Protein AF-0000000084944583 (afdb_homodimer)

Radius of gyration: 21.36 Å; Cα contacts (8 Å, |Δi|>4): 412; chains: 2; bounding box: 50×63×51 Å

Sequence (364 aa):
MNQLELSEIIDKVVNKSDLTTKDIPSLDLYMDQIMTLFDDHLQDNKRFVDDKLLTKTMINNYSKAGVIKPVKGKKYTKEQIIGMLLVYNLKNTITIQEIKQVLAPVYANDESLENIYDQFIEIKKFQSDQLKPLVLKTVENFNLDIDNDNQRLISIMALSSLSNQLTNIVQGIIDNYYIESEMNQLELSEIIDKVVNKSDLTTKDIPSLDLYMDQIMTLFDDHLQDNKRFVDDKLLTKTMINNYSKAGVIKPVKGKKYTKEQIIGMLLVYNLKNTITIQEIKQVLAPVYANDESLENIYDQFIEIKKFQSDQLKPLVLKTVENFNLDIDNDNQRLISIMALSSLSNQLTNIVQGIIDNYYIESE

Solvent-accessible surface area (backbone atoms only — not comparable to full-atom values): 20305 Å² total; per-residue (Å²): 95,53,78,58,55,59,50,50,39,42,49,55,56,58,62,44,60,72,80,52,78,88,74,50,60,95,57,65,38,40,66,72,53,50,40,46,52,49,48,72,45,33,52,75,68,44,92,49,92,83,58,76,91,62,49,72,68,54,53,51,49,38,49,73,67,55,56,25,68,86,69,71,81,75,38,37,46,60,67,40,52,50,36,50,52,50,46,66,54,33,56,88,61,42,54,69,70,55,49,26,62,62,43,46,61,34,59,74,68,66,56,62,62,63,59,47,49,52,52,29,54,54,51,42,52,56,52,37,69,50,44,53,61,56,55,49,46,56,34,60,77,65,68,54,44,65,55,40,62,63,41,29,47,32,50,44,46,39,40,31,46,53,20,50,47,36,36,48,37,45,50,42,53,45,44,72,74,66,47,73,83,119,96,53,79,62,54,57,50,51,40,42,51,56,53,59,64,45,59,73,78,51,77,88,75,50,63,95,58,65,35,40,66,71,54,49,41,47,52,48,47,73,44,34,53,73,70,44,91,48,92,85,57,75,93,64,50,72,68,55,54,52,47,37,50,73,68,55,54,25,68,86,68,71,82,74,38,38,47,60,65,38,52,49,36,50,52,51,47,68,54,35,55,88,61,44,54,71,69,54,50,24,61,62,43,47,63,36,61,73,65,66,56,62,60,66,60,46,50,54,53,29,54,54,49,42,55,56,51,37,69,49,43,54,62,53,54,49,49,53,34,59,76,65,68,54,44,64,56,39,61,61,40,28,48,32,50,42,47,40,41,31,46,52,20,47,47,38,37,47,36,44,50,42,53,45,44,71,75,67,45,74,81,120

Secondary structure (DSSP, 8-state):
--HHHHHHHHHHHHT-----GGGS-SS-EEHHHHHHHHHHHHGGG-SSTT--SS-HHHHHHHHHHTSSPPP-TTEE-HHHHHHHHHHHHHTTTS-HHHHHHHHHHHHHTT--HHHHHHHHHHHHHHHHHHHHHHHHHHHHHTT--TTSHHHHHHHHHHHHHHHHHHHHHHHHHHHHHHS---/--HHHHHHHHHHHHT-----GGGS-SS-EEHHHHHHHHHHHHGGG-SSTT--SS-HHHHHHHHHHTSSPPP-TTEE-HHHHHHHHHHHHHTTTS-HHHHHHHHHHHHHTT--HHHHHHHHHHHHHHHHHHHHHHHHHHHHHTT--TTSHHHHHHHHHHHHHHHHHHHHHHHHHHHHHHS---

Organism: NCBI:txid445974

Foldseek 3Di:
DDVVVVLVVLVLVLPFFDDALVLDDQDWAAPVVLQVSCCVGRVSVDPDNPDGLDDPVRLVVLQVLCQFPHDDPGTHGSRRSLSVSQCSVCVVLDPSNLSSQVCVVVVVVVDRSNVVRVVVVVVSNVVSVVVSVVLVVVCVVVVADCVDPVSVVVSVVVVVVVVVVVSVVVVVVSCVPGVPPD/DDVVVVLVVLVLVLPFFDDALVLDDQDWAAPVVLQVSCCVGGVSVDPDNPDGLDDPVRLVVLQVLCQFPHDDPGTHGSRRSLSVSQCSVCPVLDPSNLSSQVCVVVVVVVDRSNVVRVVVVVVSNVVSVVVSVVLVVVCVVVVADCVDPVSVVVSVVVVVVVVVVVSVVVVVVSCVPGVPPD

InterPro domains:
  IPR014975 Protein of unknown function DUF1836 [PF08876] (21-120)
  IPR014975 Protein of unknown function DUF1836 [PTHR40056] (6-178)

pLDDT: mean 94.01, std 8.89, range [35.78, 98.69]

Structure (mmCIF, N/CA/C/O backbone):
data_AF-0000000084944583-model_v1
#
loop_
_entity.id
_entity.type
_entity.pdbx_description
1 polymer 'Uncharacterized protein'
#
loop_
_atom_site.group_PDB
_atom_site.id
_atom_site.type_symbol
_atom_site.label_atom_id
_atom_site.label_alt_id
_atom_site.label_comp_id
_atom_site.label_asym_id
_atom_site.label_entity_id
_atom_site.label_seq_id
_atom_site.pdbx_PDB_ins_code
_atom_site.Cartn_x
_atom_site.Cartn_y
_atom_site.Cartn_z
_atom_site.occupancy
_atom_site.B_iso_or_equiv
_atom_site.auth_seq_id
_atom_site.auth_comp_id
_atom_site.auth_asym_id
_atom_site.auth_atom_id
_atom_site.pdbx_PDB_model_num
ATOM 1 N N . MET A 1 1 ? 17.078 -19.609 0.432 1 41.59 1 MET A N 1
ATOM 2 C CA . MET A 1 1 ? 16.875 -18.234 0.881 1 41.59 1 MET A CA 1
ATOM 3 C C . MET A 1 1 ? 16.328 -18.203 2.303 1 41.59 1 MET A C 1
ATOM 5 O O . MET A 1 1 ? 15.227 -18.703 2.559 1 41.59 1 MET A O 1
ATOM 9 N N . ASN A 1 2 ? 17.156 -18.141 3.328 1 56.5 2 ASN A N 1
ATOM 10 C CA . ASN A 1 2 ? 16.969 -18.359 4.758 1 56.5 2 ASN A CA 1
ATOM 11 C C . ASN A 1 2 ? 16.078 -17.297 5.383 1 56.5 2 ASN A C 1
ATOM 13 O O . ASN A 1 2 ? 15.883 -16.219 4.797 1 56.5 2 ASN A O 1
ATOM 17 N N . GLN A 1 3 ? 15.18 -17.734 6.238 1 65.12 3 GLN A N 1
ATOM 18 C CA . GLN A 1 3 ? 14.477 -16.875 7.18 1 65.12 3 GLN A CA 1
ATOM 19 C C . GLN A 1 3 ? 15.242 -15.578 7.434 1 65.12 3 GLN A C 1
ATOM 21 O O . GLN A 1 3 ? 14.648 -14.523 7.672 1 65.12 3 GLN A O 1
ATOM 26 N N . LEU A 1 4 ? 16.484 -15.633 6.875 1 69.44 4 LEU A N 1
ATOM 27 C CA . LEU A 1 4 ? 17.359 -14.477 7.094 1 69.44 4 LEU A CA 1
ATOM 28 C C . LEU A 1 4 ? 17.094 -13.398 6.047 1 69.44 4 LEU A C 1
ATOM 30 O O . LEU A 1 4 ? 17.062 -12.211 6.367 1 69.44 4 LEU A O 1
ATOM 34 N N . GLU A 1 5 ? 16.75 -13.766 4.805 1 88.81 5 GLU A N 1
ATOM 35 C CA . GLU A 1 5 ? 16.547 -12.789 3.74 1 88.81 5 GLU A CA 1
ATOM 36 C C . GLU A 1 5 ? 15.219 -12.047 3.93 1 88.81 5 GLU A C 1
ATOM 38 O O . GLU A 1 5 ? 15.172 -10.82 3.809 1 88.81 5 GLU A O 1
ATOM 43 N N . LEU A 1 6 ? 14.281 -12.852 4.359 1 94.94 6 LEU A N 1
ATOM 44 C CA . LEU A 1 6 ? 12.992 -12.227 4.605 1 94.94 6 LEU A CA 1
ATOM 45 C C . LEU A 1 6 ? 13.078 -11.227 5.758 1 94.94 6 LEU A C 1
ATOM 47 O O . LEU A 1 6 ? 12.555 -10.117 5.664 1 94.94 6 LEU A O 1
ATOM 51 N N . SER A 1 7 ? 13.852 -11.641 6.773 1 95.38 7 SER A N 1
ATOM 52 C CA . SER A 1 7 ? 14.047 -10.773 7.934 1 95.38 7 SER A CA 1
ATOM 53 C C . SER A 1 7 ? 14.75 -9.484 7.539 1 95.38 7 SER A C 1
ATOM 55 O O . SER A 1 7 ? 14.383 -8.406 8.008 1 95.38 7 SER A O 1
ATOM 57 N N . GLU A 1 8 ? 15.703 -9.57 6.684 1 96.5 8 GLU A N 1
ATOM 58 C CA . GLU A 1 8 ? 16.438 -8.398 6.227 1 96.5 8 GLU A CA 1
ATOM 59 C C . GLU A 1 8 ? 15.555 -7.488 5.375 1 96.5 8 GLU A C 1
ATOM 61 O O . GLU A 1 8 ? 15.648 -6.266 5.461 1 96.5 8 GLU A O 1
ATOM 66 N N . ILE A 1 9 ? 14.734 -8.078 4.57 1 97.38 9 ILE A N 1
ATOM 67 C CA . ILE A 1 9 ? 13.805 -7.328 3.736 1 97.38 9 ILE A CA 1
ATOM 68 C C . ILE A 1 9 ? 12.836 -6.539 4.621 1 97.38 9 ILE A C 1
ATOM 70 O O . ILE A 1 9 ? 12.633 -5.34 4.41 1 97.38 9 ILE A O 1
ATOM 74 N N . ILE A 1 10 ? 12.281 -7.238 5.66 1 98.19 10 ILE A N 1
ATOM 75 C CA . ILE A 1 10 ? 11.336 -6.602 6.566 1 98.19 10 ILE A CA 1
ATOM 76 C C . ILE A 1 10 ? 12.031 -5.461 7.312 1 98.19 10 ILE A C 1
ATOM 78 O O . ILE A 1 10 ? 11.484 -4.359 7.414 1 98.19 10 ILE A O 1
ATOM 82 N N . ASP A 1 11 ? 13.297 -5.688 7.699 1 97.75 11 ASP A N 1
ATOM 83 C CA . ASP A 1 11 ? 14.039 -4.676 8.438 1 97.75 11 ASP A CA 1
ATOM 84 C C . ASP A 1 11 ? 14.297 -3.441 7.582 1 97.75 11 ASP A C 1
ATOM 86 O O . ASP A 1 11 ? 14.195 -2.311 8.062 1 97.75 11 ASP A O 1
ATOM 90 N N . LYS A 1 12 ? 14.625 -3.67 6.398 1 97.44 12 LYS A N 1
ATOM 91 C CA . LYS A 1 12 ? 14.844 -2.551 5.484 1 97.44 12 LYS A CA 1
ATOM 92 C C . LYS A 1 12 ? 13.578 -1.724 5.309 1 97.44 12 LYS A C 1
ATOM 94 O O . LYS A 1 12 ? 13.625 -0.492 5.309 1 97.44 12 LYS A O 1
ATOM 99 N N . VAL A 1 13 ? 12.43 -2.395 5.223 1 98.25 13 VAL A N 1
ATOM 100 C CA . VAL A 1 13 ? 11.156 -1.722 4.961 1 98.25 13 VAL A CA 1
ATOM 101 C C . VAL A 1 13 ? 10.719 -0.954 6.207 1 98.25 13 VAL A C 1
ATOM 103 O O . VAL A 1 13 ? 10.359 0.224 6.121 1 98.25 13 VAL A O 1
ATOM 106 N N . VAL A 1 14 ? 10.789 -1.591 7.441 1 97.69 14 VAL A N 1
ATOM 107 C CA . VAL A 1 14 ? 10.195 -1.008 8.641 1 97.69 14 VAL A CA 1
ATOM 108 C C . VAL A 1 14 ? 11.094 0.104 9.18 1 97.69 14 VAL A C 1
ATOM 110 O O . VAL A 1 14 ? 10.664 0.903 10.016 1 97.69 14 VAL A O 1
ATOM 113 N N . ASN A 1 15 ? 12.336 0.208 8.609 1 97.38 15 ASN A N 1
ATOM 114 C CA . ASN A 1 15 ? 13.273 1.213 9.094 1 97.38 15 ASN A CA 1
ATOM 115 C C . ASN A 1 15 ? 13.484 2.33 8.078 1 97.38 15 ASN A C 1
ATOM 117 O O . ASN A 1 15 ? 14.398 3.141 8.219 1 97.38 15 ASN A O 1
ATOM 121 N N . LYS A 1 16 ? 12.695 2.348 7.062 1 97.62 16 LYS A N 1
ATOM 122 C CA . LYS A 1 16 ? 12.75 3.469 6.129 1 97.62 16 LYS A CA 1
ATOM 123 C C . LYS A 1 16 ? 12.547 4.797 6.852 1 97.62 16 LYS A C 1
ATOM 125 O O . LYS A 1 16 ? 11.781 4.879 7.812 1 97.62 16 LYS A O 1
ATOM 130 N N . SER A 1 17 ? 13.148 5.797 6.348 1 97.31 17 SER A N 1
ATOM 131 C CA . SER A 1 17 ? 13.133 7.113 6.984 1 97.31 17 SER A CA 1
ATOM 132 C C . SER A 1 17 ? 11.773 7.789 6.828 1 97.31 17 SER A C 1
ATOM 134 O O . SER A 1 17 ? 11.047 7.516 5.871 1 97.31 17 SER A O 1
ATOM 136 N N . ASP A 1 18 ? 11.477 8.586 7.789 1 97.44 18 ASP A N 1
ATOM 137 C CA . ASP A 1 18 ? 10.352 9.516 7.707 1 97.44 18 ASP A CA 1
ATOM 138 C C . ASP A 1 18 ? 10.836 10.969 7.73 1 97.44 18 ASP A C 1
ATOM 140 O O . ASP A 1 18 ? 11.852 11.281 8.344 1 97.44 18 ASP A O 1
ATOM 144 N N . LEU A 1 19 ? 10.188 11.812 6.938 1 97.94 19 LEU A N 1
ATOM 145 C CA . LEU A 1 19 ? 10.336 13.258 7.09 1 97.94 19 LEU A CA 1
ATOM 146 C C . LEU A 1 19 ? 9.422 13.781 8.195 1 97.94 19 LEU A C 1
ATOM 148 O O . LEU A 1 19 ? 8.203 13.742 8.062 1 97.94 19 LEU A O 1
ATOM 152 N N . THR A 1 20 ? 10.008 14.227 9.352 1 97.19 20 THR A N 1
ATOM 153 C CA . THR A 1 20 ? 9.211 14.68 10.492 1 97.19 20 THR A CA 1
ATOM 154 C C . THR A 1 20 ? 9 16.188 10.438 1 97.19 20 THR A C 1
ATOM 156 O O . THR A 1 20 ? 9.625 16.875 9.625 1 97.19 20 THR A O 1
ATOM 159 N N . THR A 1 21 ? 8.109 16.719 11.219 1 97.31 21 THR A N 1
ATOM 160 C CA . THR A 1 21 ? 7.812 18.141 11.25 1 97.31 21 THR A CA 1
ATOM 161 C C . THR A 1 21 ? 9.031 18.938 11.695 1 97.31 21 THR A C 1
ATOM 163 O O . THR A 1 21 ? 9.211 20.094 11.297 1 97.31 21 THR A O 1
ATOM 166 N N . LYS A 1 22 ? 9.945 18.344 12.477 1 96.38 22 LYS A N 1
ATOM 167 C CA . LYS A 1 22 ? 11.148 19 12.961 1 96.38 22 LYS A CA 1
ATOM 168 C C . LYS A 1 22 ? 12.164 19.188 11.836 1 96.38 22 LYS A C 1
ATOM 170 O O . LYS A 1 22 ? 13.047 20.047 11.93 1 96.38 22 LYS A O 1
ATOM 175 N N . ASP A 1 23 ? 12.016 18.406 10.781 1 97.25 23 ASP A N 1
ATOM 176 C CA . ASP A 1 23 ? 12.922 18.484 9.641 1 97.25 23 ASP A CA 1
ATOM 177 C C . ASP A 1 23 ? 12.5 19.594 8.672 1 97.25 23 ASP A C 1
ATOM 179 O O . ASP A 1 23 ? 13.25 19.953 7.77 1 97.25 23 ASP A O 1
ATOM 183 N N . ILE A 1 24 ? 11.32 20.094 8.82 1 97.69 24 ILE A N 1
ATOM 184 C CA . ILE A 1 24 ? 10.797 21.125 7.941 1 97.69 24 ILE A CA 1
ATOM 185 C C . ILE A 1 24 ? 11.219 22.5 8.445 1 97.69 24 ILE A C 1
ATOM 187 O O . ILE A 1 24 ? 10.898 22.875 9.578 1 97.69 24 ILE A O 1
ATOM 191 N N . PRO A 1 25 ? 11.773 23.266 7.645 1 95.44 25 PRO A N 1
ATOM 192 C CA . PRO A 1 25 ? 12.195 24.609 8.055 1 95.44 25 PRO A CA 1
ATOM 193 C C . PRO A 1 25 ? 11.031 25.5 8.469 1 95.44 25 PRO A C 1
ATOM 195 O O . PRO A 1 25 ? 9.906 25.312 7.988 1 95.44 25 PRO A O 1
ATOM 198 N N . SER A 1 26 ? 11.344 26.516 9.266 1 92.44 26 SER A N 1
ATOM 199 C CA . SER A 1 26 ? 10.32 27.422 9.781 1 92.44 26 SER A CA 1
ATOM 200 C C . SER A 1 26 ? 9.953 28.484 8.75 1 92.44 26 SER A C 1
ATOM 202 O O . SER A 1 26 ? 8.945 29.172 8.906 1 92.44 26 SER A O 1
ATOM 204 N N . LEU A 1 27 ? 10.656 28.547 7.625 1 94.81 27 LEU A N 1
ATOM 205 C CA . LEU A 1 27 ? 10.359 29.531 6.582 1 94.81 27 LEU A CA 1
ATOM 206 C C . LEU A 1 27 ? 9.586 28.891 5.434 1 94.81 27 LEU A C 1
ATOM 208 O O . LEU A 1 27 ? 9.68 27.672 5.219 1 94.81 27 LEU A O 1
ATOM 212 N N . ASP A 1 28 ? 8.93 29.734 4.727 1 96 28 ASP A N 1
ATOM 213 C CA . ASP A 1 28 ? 8.242 29.266 3.533 1 96 28 ASP A CA 1
ATOM 214 C C . ASP A 1 28 ? 9.234 28.797 2.469 1 96 28 ASP A C 1
ATOM 216 O O . ASP A 1 28 ? 10.289 29.406 2.297 1 96 28 ASP A O 1
ATOM 220 N N . LEU A 1 29 ? 8.898 27.703 1.757 1 97.56 29 LEU A N 1
ATOM 221 C CA . LEU A 1 29 ? 9.828 27.109 0.804 1 97.56 29 LEU A CA 1
ATOM 222 C C . LEU A 1 29 ? 9.273 27.172 -0.615 1 97.56 29 LEU A C 1
ATOM 224 O O . LEU A 1 29 ? 8.055 27.125 -0.813 1 97.56 29 LEU A O 1
ATOM 228 N N . TYR A 1 30 ? 10.188 27.25 -1.549 1 97.12 30 TYR A N 1
ATOM 229 C CA . TYR A 1 30 ? 9.836 27.125 -2.959 1 97.12 30 TYR A CA 1
ATOM 230 C C . TYR A 1 30 ? 9.68 25.656 -3.342 1 97.12 30 TYR A C 1
ATOM 232 O O . TYR A 1 30 ? 10.195 24.766 -2.658 1 97.12 30 TYR A O 1
ATOM 240 N N . MET A 1 31 ? 9.062 25.484 -4.41 1 96.5 31 MET A N 1
ATOM 241 C CA . MET A 1 31 ? 8.727 24.156 -4.887 1 96.5 31 MET A CA 1
ATOM 242 C C . MET A 1 31 ? 9.984 23.281 -4.996 1 96.5 31 MET A C 1
ATOM 244 O O . MET A 1 31 ? 9.992 22.141 -4.547 1 96.5 31 MET A O 1
ATOM 248 N N . ASP A 1 32 ? 11.016 23.812 -5.602 1 97.12 32 ASP A N 1
ATOM 249 C CA . ASP A 1 32 ? 12.242 23.047 -5.793 1 97.12 32 ASP A CA 1
ATOM 250 C C . ASP A 1 32 ? 12.883 22.688 -4.453 1 97.12 32 ASP A C 1
ATOM 252 O O . ASP A 1 32 ? 13.492 21.625 -4.312 1 97.12 32 ASP A O 1
ATOM 256 N N . GLN A 1 33 ? 12.719 23.5 -3.465 1 98.19 33 GLN A N 1
ATOM 257 C CA . GLN A 1 33 ? 13.25 23.266 -2.129 1 98.19 33 GLN A CA 1
ATOM 258 C C . GLN A 1 33 ? 12.484 22.141 -1.427 1 98.19 33 GLN A C 1
ATOM 260 O O . GLN A 1 33 ? 13.07 21.344 -0.692 1 98.19 33 GLN A O 1
ATOM 265 N N . ILE A 1 34 ? 11.172 22.125 -1.671 1 98.06 34 ILE A N 1
ATOM 266 C CA . ILE A 1 34 ? 10.336 21.062 -1.11 1 98.06 34 ILE A CA 1
ATOM 267 C C . ILE A 1 34 ? 10.734 19.719 -1.718 1 98.06 34 ILE A C 1
ATOM 269 O O . ILE A 1 34 ? 10.891 18.734 -1 1 98.06 34 ILE A O 1
ATOM 273 N N . MET A 1 35 ? 10.953 19.734 -3.012 1 97.88 35 MET A N 1
ATOM 274 C CA . MET A 1 35 ? 11.367 18.5 -3.682 1 97.88 35 MET A CA 1
ATOM 275 C C . MET A 1 35 ? 12.695 18 -3.131 1 97.88 35 MET A C 1
ATOM 277 O O . MET A 1 35 ? 12.875 16.797 -2.906 1 97.88 35 MET A O 1
ATOM 281 N N . THR A 1 36 ? 13.602 18.922 -2.867 1 97.44 36 THR A N 1
ATOM 282 C CA . THR A 1 36 ? 14.906 18.578 -2.303 1 97.44 36 THR A CA 1
ATOM 283 C C . THR A 1 36 ? 14.758 18.047 -0.883 1 97.44 36 THR A C 1
ATOM 285 O O . THR A 1 36 ? 15.422 17.078 -0.51 1 97.44 36 THR A O 1
ATOM 288 N N . LEU A 1 37 ? 13.938 18.672 -0.144 1 98.12 37 LEU A N 1
ATOM 289 C CA . LEU A 1 37 ? 13.672 18.25 1.223 1 98.12 37 LEU A CA 1
ATOM 290 C C . LEU A 1 37 ? 13.18 16.797 1.25 1 98.12 37 LEU A C 1
ATOM 292 O O . LEU A 1 37 ? 13.664 15.992 2.041 1 98.12 37 LEU A O 1
ATOM 296 N N . PHE A 1 38 ? 12.242 16.469 0.43 1 97.94 38 PHE A N 1
ATOM 297 C CA . PHE A 1 38 ? 11.719 15.102 0.316 1 97.94 38 PHE A CA 1
ATOM 298 C C . PHE A 1 38 ? 12.812 14.141 -0.107 1 97.94 38 PHE A C 1
ATOM 300 O O . PHE A 1 38 ? 12.992 13.086 0.506 1 97.94 38 PHE A O 1
ATOM 307 N N . ASP A 1 39 ? 13.555 14.492 -1.073 1 96.44 39 ASP A N 1
ATOM 308 C CA . ASP A 1 39 ? 14.586 13.617 -1.625 1 96.44 39 ASP A CA 1
ATOM 309 C C . ASP A 1 39 ? 15.688 13.352 -0.6 1 96.44 39 ASP A C 1
ATOM 311 O O . ASP A 1 39 ? 16.172 12.227 -0.479 1 96.44 39 ASP A O 1
ATOM 315 N N . ASP A 1 40 ? 16.047 14.375 0.085 1 96.25 40 ASP A N 1
ATOM 316 C CA . ASP A 1 40 ? 17.141 14.25 1.047 1 96.25 40 ASP A CA 1
ATOM 317 C C . ASP A 1 40 ? 16.75 13.352 2.217 1 96.25 40 ASP A C 1
ATOM 319 O O . ASP A 1 40 ? 17.562 12.586 2.725 1 96.25 40 ASP A O 1
ATOM 323 N N . HIS A 1 41 ? 15.5 13.406 2.594 1 97.5 41 HIS A N 1
ATOM 324 C CA . HIS A 1 41 ? 15.102 12.758 3.836 1 97.5 41 HIS A CA 1
ATOM 325 C C . HIS A 1 41 ? 14.453 11.406 3.562 1 97.5 41 HIS A C 1
ATOM 327 O O . HIS A 1 41 ? 14.375 10.555 4.453 1 97.5 41 HIS A O 1
ATOM 333 N N . LEU A 1 42 ? 13.922 11.211 2.311 1 97.88 42 LEU A N 1
ATOM 334 C CA . LEU A 1 42 ? 13.117 10.016 2.055 1 97.88 42 LEU A CA 1
ATOM 335 C C . LEU A 1 42 ? 13.719 9.188 0.926 1 97.88 42 LEU A C 1
ATOM 337 O O . LEU A 1 42 ? 13.016 8.406 0.283 1 97.88 42 LEU A O 1
ATOM 341 N N . GLN A 1 43 ? 14.992 9.32 0.65 1 96.12 43 GLN A N 1
ATOM 342 C CA . GLN A 1 43 ? 15.664 8.648 -0.458 1 96.12 43 GLN A CA 1
ATOM 343 C C . GLN A 1 43 ? 15.5 7.137 -0.361 1 96.12 43 GLN A C 1
ATOM 345 O O . GLN A 1 43 ? 15.367 6.453 -1.38 1 96.12 43 GLN A O 1
ATOM 350 N N . ASP A 1 44 ? 15.57 6.645 0.862 1 96.94 44 ASP A N 1
ATOM 351 C CA . ASP A 1 44 ? 15.516 5.199 1.053 1 96.94 44 ASP A CA 1
ATOM 352 C C . ASP A 1 44 ? 14.094 4.668 0.851 1 96.94 44 ASP A C 1
ATOM 354 O O . ASP A 1 44 ? 13.867 3.459 0.894 1 96.94 44 ASP A O 1
ATOM 358 N N . ASN A 1 45 ? 13.109 5.602 0.579 1 97.5 45 ASN A N 1
ATOM 359 C CA . ASN A 1 45 ? 11.734 5.203 0.29 1 97.5 45 ASN A CA 1
ATOM 360 C C . ASN A 1 45 ? 11.523 4.945 -1.2 1 97.5 45 ASN A C 1
ATOM 362 O O . ASN A 1 45 ? 10.477 4.441 -1.607 1 97.5 45 ASN A O 1
ATOM 366 N N . LYS A 1 46 ? 12.57 5.289 -2.008 1 96.44 46 LYS A N 1
ATOM 367 C CA . LYS A 1 46 ? 12.531 4.945 -3.426 1 96.44 46 LYS A CA 1
ATOM 368 C C . LYS A 1 46 ? 12.711 3.443 -3.631 1 96.44 46 LYS A C 1
ATOM 370 O O . LYS A 1 46 ? 13.547 2.816 -2.98 1 96.44 46 LYS A O 1
ATOM 375 N N . ARG A 1 47 ? 11.906 2.809 -4.492 1 96.06 47 ARG A N 1
ATOM 376 C CA . ARG A 1 47 ? 12.109 1.402 -4.828 1 96.06 47 ARG A CA 1
ATOM 377 C C . ARG A 1 47 ? 13.312 1.226 -5.75 1 96.06 47 ARG A C 1
ATOM 379 O O . ARG A 1 47 ? 14.141 0.341 -5.535 1 96.06 47 ARG A O 1
ATOM 386 N N . PHE A 1 48 ? 13.344 2.166 -6.836 1 94.69 48 PHE A N 1
ATOM 387 C CA . PHE A 1 48 ? 14.477 2.211 -7.75 1 94.69 48 PHE A CA 1
ATOM 388 C C . PHE A 1 48 ? 15.188 3.557 -7.664 1 94.69 48 PHE A C 1
ATOM 390 O O . PHE A 1 48 ? 14.57 4.574 -7.359 1 94.69 48 PHE A O 1
ATOM 397 N N . VAL A 1 49 ? 16.406 3.619 -7.996 1 92.81 49 VAL A N 1
ATOM 398 C CA . VAL A 1 49 ? 17.281 4.77 -7.801 1 92.81 49 VAL A CA 1
ATOM 399 C C . VAL A 1 49 ? 16.719 5.977 -8.547 1 92.81 49 VAL A C 1
ATOM 401 O O . VAL A 1 49 ? 16.797 7.105 -8.055 1 92.81 49 VAL A O 1
ATOM 404 N N . ASP A 1 50 ? 16.062 5.812 -9.617 1 93.81 50 ASP A N 1
ATOM 405 C CA . ASP A 1 50 ? 15.641 6.914 -10.477 1 93.81 50 ASP A CA 1
ATOM 406 C C . ASP A 1 50 ? 14.203 7.328 -10.164 1 93.81 50 ASP A C 1
ATOM 408 O O . ASP A 1 50 ? 13.688 8.281 -10.758 1 93.81 50 ASP A O 1
ATOM 412 N N . ASP A 1 51 ? 13.617 6.656 -9.203 1 94.75 51 ASP A N 1
ATOM 413 C CA . ASP A 1 51 ? 12.25 7.023 -8.844 1 94.75 51 ASP A CA 1
ATOM 414 C C . ASP A 1 51 ? 12.188 8.445 -8.297 1 94.75 51 ASP A C 1
ATOM 416 O O . ASP A 1 51 ? 13.117 8.906 -7.629 1 94.75 51 ASP A O 1
ATOM 420 N N . LYS A 1 52 ? 11.047 9.172 -8.594 1 95.06 52 LYS A N 1
ATOM 421 C CA . LYS A 1 52 ? 10.789 10.484 -8.016 1 95.06 52 LYS A CA 1
ATOM 422 C C . LYS A 1 52 ? 9.742 10.398 -6.906 1 95.06 52 LYS A C 1
ATOM 424 O O . LYS A 1 52 ? 8.664 9.828 -7.105 1 95.06 52 LYS A O 1
ATOM 429 N N . LEU A 1 53 ? 10.031 10.875 -5.816 1 96.19 53 LEU A N 1
ATOM 430 C CA . LEU A 1 53 ? 9.125 10.836 -4.672 1 96.19 53 LEU A CA 1
ATOM 431 C C . LEU A 1 53 ? 8.078 11.945 -4.773 1 96.19 53 LEU A C 1
ATOM 433 O O . LEU A 1 53 ? 6.934 11.758 -4.355 1 96.19 53 LEU A O 1
ATOM 437 N N . LEU A 1 54 ? 8.477 13.031 -5.293 1 96.75 54 LEU A N 1
ATOM 438 C CA . LEU A 1 54 ? 7.645 14.227 -5.445 1 96.75 54 LEU A CA 1
ATOM 439 C C . LEU A 1 54 ? 8.078 15.039 -6.66 1 96.75 54 LEU A C 1
ATOM 441 O O . LEU A 1 54 ? 9.273 15.273 -6.859 1 96.75 54 LEU A O 1
ATOM 445 N N . THR A 1 55 ? 7.074 15.383 -7.48 1 97.12 55 THR A N 1
ATOM 446 C CA . THR A 1 55 ? 7.383 16.172 -8.672 1 97.12 55 THR A CA 1
ATOM 447 C C . THR A 1 55 ? 6.609 17.484 -8.672 1 97.12 55 THR A C 1
ATOM 449 O O . THR A 1 55 ? 5.676 17.656 -7.883 1 97.12 55 THR A O 1
ATOM 452 N N . LYS A 1 56 ? 7.09 18.312 -9.531 1 96.5 56 LYS A N 1
ATOM 453 C CA . LYS A 1 56 ? 6.398 19.578 -9.695 1 96.5 56 LYS A CA 1
ATOM 454 C C . LYS A 1 56 ? 4.941 19.375 -10.102 1 96.5 56 LYS A C 1
ATOM 456 O O . LYS A 1 56 ? 4.043 20.016 -9.562 1 96.5 56 LYS A O 1
ATOM 461 N N . THR A 1 57 ? 4.715 18.469 -11.031 1 97 57 THR A N 1
ATOM 462 C CA . THR A 1 57 ? 3.379 18.141 -11.508 1 97 57 THR A CA 1
ATOM 463 C C . THR A 1 57 ? 2.498 17.641 -10.359 1 97 57 THR A C 1
ATOM 465 O O . THR A 1 57 ? 1.335 18.031 -10.25 1 97 57 THR A O 1
ATOM 468 N N . MET A 1 58 ? 3.072 16.781 -9.5 1 96.62 58 MET A N 1
ATOM 469 C CA . MET A 1 58 ? 2.336 16.266 -8.352 1 96.62 58 MET A CA 1
ATOM 470 C C . MET A 1 58 ? 1.904 17.406 -7.43 1 96.62 58 MET A C 1
ATOM 472 O O . MET A 1 58 ? 0.73 17.516 -7.07 1 96.62 58 MET A O 1
ATOM 476 N N . ILE A 1 59 ? 2.783 18.25 -7.086 1 96.44 59 ILE A N 1
ATOM 477 C CA . ILE A 1 59 ? 2.494 19.359 -6.191 1 96.44 59 ILE A CA 1
ATOM 478 C C . ILE A 1 59 ? 1.386 20.234 -6.785 1 96.44 59 ILE A C 1
ATOM 480 O O . ILE A 1 59 ? 0.446 20.609 -6.086 1 96.44 59 ILE A O 1
ATOM 484 N N . ASN A 1 60 ? 1.516 20.547 -8.039 1 94.56 60 ASN A N 1
ATOM 485 C CA . ASN A 1 60 ? 0.497 21.328 -8.727 1 94.56 60 ASN A CA 1
ATOM 486 C C . ASN A 1 60 ? -0.866 20.641 -8.68 1 94.56 60 ASN A C 1
ATOM 488 O O . ASN A 1 60 ? -1.891 21.312 -8.484 1 94.56 60 ASN A O 1
ATOM 492 N N . ASN A 1 61 ? -0.878 19.359 -8.867 1 95.12 61 ASN A N 1
ATOM 493 C CA . ASN A 1 61 ? -2.119 18.594 -8.812 1 95.12 61 ASN A CA 1
ATOM 494 C C . ASN A 1 61 ? -2.762 18.656 -7.426 1 95.12 61 ASN A C 1
ATOM 496 O O . ASN A 1 61 ? -3.982 18.766 -7.309 1 95.12 61 ASN A O 1
ATOM 500 N N . TYR A 1 62 ? -1.879 18.578 -6.398 1 95.38 62 TYR A N 1
ATOM 501 C CA . TYR A 1 62 ? -2.381 18.641 -5.031 1 95.38 62 TYR A CA 1
ATOM 502 C C . TYR A 1 62 ? -3.035 20 -4.758 1 95.38 62 TYR A C 1
ATOM 504 O O . TYR A 1 62 ? -4.07 20.062 -4.09 1 95.38 62 TYR A O 1
ATOM 512 N N . SER A 1 63 ? -2.406 20.984 -5.262 1 93.12 63 SER A N 1
ATOM 513 C CA . SER A 1 63 ? -2.939 22.344 -5.109 1 93.12 63 SER A CA 1
ATOM 514 C C . SER A 1 63 ? -4.246 22.5 -5.875 1 93.12 63 SER A C 1
ATOM 516 O O . SER A 1 63 ? -5.234 23 -5.324 1 93.12 63 SER A O 1
ATOM 518 N N . LYS A 1 64 ? -4.258 22 -7.086 1 93.25 64 LYS A N 1
ATOM 519 C CA . LYS A 1 64 ? -5.434 22.125 -7.945 1 93.25 64 LYS A CA 1
ATOM 520 C C . LYS A 1 64 ? -6.609 21.328 -7.383 1 93.25 64 LYS A C 1
ATOM 522 O O . LYS A 1 64 ? -7.762 21.75 -7.496 1 93.25 64 LYS A O 1
ATOM 527 N N . ALA A 1 65 ? -6.371 20.219 -6.785 1 92.75 65 ALA A N 1
ATOM 528 C CA . ALA A 1 65 ? -7.41 19.359 -6.246 1 92.75 65 ALA A CA 1
ATOM 529 C C . ALA A 1 65 ? -7.93 19.891 -4.91 1 92.75 65 ALA A C 1
ATOM 531 O O . ALA A 1 65 ? -8.938 19.406 -4.395 1 92.75 65 ALA A O 1
ATOM 532 N N . GLY A 1 66 ? -7.219 20.797 -4.32 1 91.25 66 GLY A N 1
ATOM 533 C CA . GLY A 1 66 ? -7.648 21.375 -3.055 1 91.25 66 GLY A CA 1
ATOM 534 C C . GLY A 1 66 ? -7.258 20.531 -1.853 1 91.25 66 GLY A C 1
ATOM 535 O O . GLY A 1 66 ? -7.883 20.625 -0.796 1 91.25 66 GLY A O 1
ATOM 536 N N . VAL A 1 67 ? -6.316 19.641 -2.01 1 93.69 67 VAL A N 1
ATOM 537 C CA . VAL A 1 67 ? -5.906 18.781 -0.901 1 93.69 67 VAL A CA 1
ATOM 538 C C . VAL A 1 67 ? -4.957 19.547 0.017 1 93.69 67 VAL A C 1
ATOM 540 O O . VAL A 1 67 ? -4.867 19.25 1.212 1 93.69 67 VAL A O 1
ATOM 543 N N . ILE A 1 68 ? -4.242 20.5 -0.522 1 92.62 68 ILE A N 1
ATOM 544 C CA . ILE A 1 68 ? -3.453 21.375 0.327 1 92.62 68 ILE A CA 1
ATOM 545 C C . ILE A 1 68 ? -4.102 22.766 0.374 1 92.62 68 ILE A C 1
ATOM 547 O O . ILE A 1 68 ? -4.832 23.141 -0.544 1 92.62 68 ILE A O 1
ATOM 551 N N . LYS A 1 69 ? -3.852 23.453 1.458 1 85.56 69 LYS A N 1
ATOM 552 C CA . LYS A 1 69 ? -4.402 24.812 1.57 1 85.56 69 LYS A CA 1
ATOM 553 C C . LYS A 1 69 ? -3.92 25.703 0.428 1 85.56 69 LYS A C 1
ATOM 555 O O . LYS A 1 69 ? -2.836 25.484 -0.118 1 85.56 69 LYS A O 1
ATOM 560 N N . PRO A 1 70 ? -4.699 26.609 0.055 1 84.25 70 PRO A N 1
ATOM 561 C CA . PRO A 1 70 ? -4.336 27.484 -1.06 1 84.25 70 PRO A CA 1
ATOM 562 C C . PRO A 1 70 ? -2.971 28.141 -0.871 1 84.25 70 PRO A C 1
ATOM 564 O O . PRO A 1 70 ? -2.615 28.531 0.247 1 84.25 70 PRO A O 1
ATOM 567 N N . VAL A 1 71 ? -2.188 28.062 -1.865 1 83.25 71 VAL A N 1
ATOM 568 C CA . VAL A 1 71 ? -0.841 28.625 -1.854 1 83.25 71 VAL A CA 1
ATOM 569 C C . VAL A 1 71 ? -0.894 30.109 -2.23 1 83.25 71 VAL A C 1
ATOM 571 O O . VAL A 1 71 ? -1.589 30.484 -3.176 1 83.25 71 VAL A O 1
ATOM 574 N N . LYS A 1 72 ? -0.346 30.984 -1.323 1 83.69 72 LYS A N 1
ATOM 575 C CA . LYS A 1 72 ? -0.217 32.406 -1.626 1 83.69 72 LYS A CA 1
ATOM 576 C C . LYS A 1 72 ? 1.15 32.719 -2.227 1 83.69 72 LYS A C 1
ATOM 578 O O . LYS A 1 72 ? 2.174 32.594 -1.551 1 83.69 72 LYS A O 1
ATOM 583 N N . GLY A 1 73 ? 1.198 33 -3.533 1 88.75 73 GLY A N 1
ATOM 584 C CA . GLY A 1 73 ? 2.471 33.281 -4.18 1 88.75 73 GLY A CA 1
ATOM 585 C C . GLY A 1 73 ? 3.189 32 -4.629 1 88.75 73 GLY A C 1
ATOM 586 O O . GLY A 1 73 ? 2.557 31.062 -5.121 1 88.75 73 GLY A O 1
ATOM 587 N N . LYS A 1 74 ? 4.594 32.094 -4.434 1 91.75 74 LYS A N 1
ATOM 588 C CA . LYS A 1 74 ? 5.375 30.984 -4.953 1 91.75 74 LYS A CA 1
ATOM 589 C C . LYS A 1 74 ? 5.949 30.141 -3.822 1 91.75 74 LYS A C 1
ATOM 591 O O . LYS A 1 74 ? 6.605 29.125 -4.066 1 91.75 74 LYS A O 1
ATOM 596 N N . LYS A 1 75 ? 5.637 30.5 -2.645 1 95.31 75 LYS A N 1
ATOM 597 C CA . LYS A 1 75 ? 6.207 29.797 -1.502 1 95.31 75 LYS A CA 1
ATOM 598 C C . LYS A 1 75 ? 5.133 29.031 -0.741 1 95.31 75 LYS A C 1
ATOM 600 O O . LYS A 1 75 ? 3.969 29.422 -0.722 1 95.31 75 LYS A O 1
ATOM 605 N N . TYR A 1 76 ? 5.531 27.953 -0.165 1 96.56 76 TYR A N 1
ATOM 606 C CA . TYR A 1 76 ? 4.641 27.062 0.582 1 96.56 76 TYR A CA 1
ATOM 607 C C . TYR A 1 76 ? 4.949 27.109 2.074 1 96.56 76 TYR A C 1
ATOM 609 O O . TYR A 1 76 ? 6.113 27.094 2.475 1 96.56 76 TYR A O 1
ATOM 617 N N . THR A 1 77 ? 3.889 27.203 2.842 1 94.88 77 THR A N 1
ATOM 618 C CA . THR A 1 77 ? 4.027 27.234 4.293 1 94.88 77 THR A CA 1
ATOM 619 C C . THR A 1 77 ? 4.309 25.828 4.836 1 94.88 77 THR A C 1
ATOM 621 O O . THR A 1 77 ? 4.141 24.844 4.125 1 94.88 77 THR A O 1
ATOM 624 N N . LYS A 1 78 ? 4.695 25.797 6.129 1 95.38 78 LYS A N 1
ATOM 625 C CA . LYS A 1 78 ? 4.918 24.516 6.809 1 95.38 78 LYS A CA 1
ATOM 626 C C . LYS A 1 78 ? 3.666 23.641 6.766 1 95.38 78 LYS A C 1
ATOM 628 O O . LYS A 1 78 ? 3.754 22.438 6.559 1 95.38 78 LYS A O 1
ATOM 633 N N . GLU A 1 79 ? 2.533 24.234 6.949 1 94.31 79 GLU A N 1
ATOM 634 C CA . GLU A 1 79 ? 1.27 23.5 6.941 1 94.31 79 GLU A CA 1
ATOM 635 C C . GLU A 1 79 ? 1.016 22.844 5.582 1 94.31 79 GLU A C 1
ATOM 637 O O . GLU A 1 79 ? 0.557 21.703 5.508 1 94.31 79 GLU A O 1
ATOM 642 N N . GLN A 1 80 ? 1.339 23.594 4.527 1 95.62 80 GLN A N 1
ATOM 643 C CA . GLN A 1 80 ? 1.164 23.062 3.18 1 95.62 80 GLN A CA 1
ATOM 644 C C . GLN A 1 80 ? 2.115 21.891 2.916 1 95.62 80 GLN A C 1
ATOM 646 O O . GLN A 1 80 ? 1.74 20.922 2.271 1 95.62 80 GLN A O 1
ATOM 651 N N . ILE A 1 81 ? 3.297 22 3.434 1 97.38 81 ILE A N 1
ATOM 652 C CA . ILE A 1 81 ? 4.281 20.922 3.271 1 97.38 81 ILE A CA 1
ATOM 653 C C . ILE A 1 81 ? 3.816 19.672 4.012 1 97.38 81 ILE A C 1
ATOM 655 O O . ILE A 1 81 ? 3.918 18.562 3.49 1 97.38 81 ILE A O 1
ATOM 659 N N . ILE A 1 82 ? 3.262 19.875 5.195 1 97.38 82 ILE A N 1
ATOM 660 C CA . ILE A 1 82 ? 2.719 18.75 5.949 1 97.38 82 ILE A CA 1
ATOM 661 C C . ILE A 1 82 ? 1.553 18.125 5.188 1 97.38 82 ILE A C 1
ATOM 663 O O . ILE A 1 82 ? 1.408 16.906 5.148 1 97.38 82 ILE A O 1
ATOM 667 N N . GLY A 1 83 ? 0.713 18.984 4.574 1 96.25 83 GLY A N 1
ATOM 668 C CA . GLY A 1 83 ? -0.338 18.469 3.713 1 96.25 83 GLY A CA 1
ATOM 669 C C . GLY A 1 83 ? 0.181 17.547 2.627 1 96.25 83 GLY A C 1
ATOM 670 O O . GLY A 1 83 ? -0.402 16.484 2.371 1 96.25 83 GLY A O 1
ATOM 671 N N . MET A 1 84 ? 1.297 17.906 2.053 1 97.25 84 MET A N 1
ATOM 672 C CA . MET A 1 84 ? 1.918 17.078 1.02 1 97.25 84 MET A CA 1
ATOM 673 C C . MET A 1 84 ? 2.402 15.75 1.598 1 97.25 84 MET A C 1
ATOM 675 O O . MET A 1 84 ? 2.311 14.711 0.942 1 97.25 84 MET A O 1
ATOM 679 N N . LEU A 1 85 ? 2.906 15.82 2.766 1 97.88 85 LEU A N 1
ATOM 680 C CA . LEU A 1 85 ? 3.369 14.609 3.432 1 97.88 85 LEU A CA 1
ATOM 681 C C . LEU A 1 85 ? 2.205 13.664 3.715 1 97.88 85 LEU A C 1
ATOM 683 O O . LEU A 1 85 ? 2.352 12.445 3.621 1 97.88 85 LEU A O 1
ATOM 687 N N . LEU A 1 86 ? 1.04 14.289 4.082 1 97.94 86 LEU A N 1
ATOM 688 C CA . LEU A 1 86 ? -0.149 13.469 4.285 1 97.94 86 LEU A CA 1
ATOM 689 C C . LEU A 1 86 ? -0.545 12.758 2.998 1 97.94 86 LEU A C 1
ATOM 691 O O . LEU A 1 86 ? -0.797 11.547 3.002 1 97.94 86 LEU A O 1
ATOM 695 N N . VAL A 1 87 ? -0.551 13.5 1.901 1 97.81 87 VAL A N 1
ATOM 696 C CA . VAL A 1 87 ? -0.894 12.93 0.604 1 97.81 87 VAL A CA 1
ATOM 697 C C . VAL A 1 87 ? 0.103 11.828 0.245 1 97.81 87 VAL A C 1
ATOM 699 O O . VAL A 1 87 ? -0.289 10.75 -0.206 1 97.81 87 VAL A O 1
ATOM 702 N N . TYR A 1 88 ? 1.344 12.109 0.514 1 97.44 88 TYR A N 1
ATOM 703 C CA . TYR A 1 88 ? 2.42 11.164 0.219 1 97.44 88 TYR A CA 1
ATOM 704 C C . TYR A 1 88 ? 2.18 9.828 0.911 1 97.44 88 TYR A C 1
ATOM 706 O O . TYR A 1 88 ? 2.443 8.773 0.336 1 97.44 88 TYR A O 1
ATOM 714 N N . ASN A 1 89 ? 1.694 9.828 2.062 1 97.75 89 ASN A N 1
ATOM 715 C CA . ASN A 1 89 ? 1.501 8.625 2.857 1 97.75 89 ASN A CA 1
ATOM 716 C C . ASN A 1 89 ? 0.187 7.926 2.512 1 97.75 89 ASN A C 1
ATOM 718 O O . ASN A 1 89 ? 0.028 6.73 2.76 1 97.75 89 ASN A O 1
ATOM 722 N N . LEU A 1 90 ? -0.739 8.703 1.887 1 98.31 90 LEU A N 1
ATOM 723 C CA . LEU A 1 90 ? -2.084 8.172 1.694 1 98.31 90 LEU A CA 1
ATOM 724 C C . LEU A 1 90 ? -2.299 7.754 0.244 1 98.31 90 LEU A C 1
ATOM 726 O O . LEU A 1 90 ? -3.146 6.906 -0.041 1 98.31 90 LEU A O 1
ATOM 730 N N . LYS A 1 91 ? -1.499 8.258 -0.647 1 95.88 91 LYS A N 1
ATOM 731 C CA . LYS A 1 91 ? -1.856 8.227 -2.062 1 95.88 91 LYS A CA 1
ATOM 732 C C . LYS A 1 91 ? -1.709 6.82 -2.637 1 95.88 91 LYS A C 1
ATOM 734 O O . LYS A 1 91 ? -2.254 6.52 -3.701 1 95.88 91 LYS A O 1
ATOM 739 N N . ASN A 1 92 ? -0.977 5.938 -1.983 1 94.69 92 ASN A N 1
ATOM 740 C CA . ASN A 1 92 ? -0.839 4.562 -2.459 1 94.69 92 ASN A CA 1
ATOM 741 C C . ASN A 1 92 ? -2.043 3.713 -2.068 1 94.69 92 ASN A C 1
ATOM 743 O O . ASN A 1 92 ? -2.244 2.627 -2.613 1 94.69 92 ASN A O 1
ATOM 747 N N . THR A 1 93 ? -2.889 4.227 -1.144 1 97.25 93 THR A N 1
ATOM 748 C CA . THR A 1 93 ? -3.986 3.424 -0.617 1 97.25 93 THR A CA 1
ATOM 749 C C . THR A 1 93 ? -5.332 3.986 -1.069 1 97.25 93 THR A C 1
ATOM 751 O O . THR A 1 93 ? -6.281 3.232 -1.292 1 97.25 93 THR A O 1
ATOM 754 N N . ILE A 1 94 ? -5.344 5.309 -1.215 1 97.56 94 ILE A N 1
ATOM 755 C CA . ILE A 1 94 ? -6.625 5.91 -1.576 1 97.56 94 ILE A CA 1
ATOM 756 C C . ILE A 1 94 ? -6.402 7.004 -2.619 1 97.56 94 ILE A C 1
ATOM 758 O O . ILE A 1 94 ? -5.266 7.426 -2.855 1 97.56 94 ILE A O 1
ATOM 762 N N . THR A 1 95 ? -7.5 7.43 -3.328 1 96.56 95 THR A N 1
ATOM 763 C CA . THR A 1 95 ? -7.418 8.391 -4.422 1 96.56 95 THR A CA 1
ATOM 764 C C . THR A 1 95 ? -7.258 9.805 -3.883 1 96.56 95 THR A C 1
ATOM 766 O O . THR A 1 95 ? -7.523 10.062 -2.707 1 96.56 95 THR A O 1
ATOM 769 N N . ILE A 1 96 ? -6.809 10.719 -4.656 1 96.44 96 ILE A N 1
ATOM 770 C CA . ILE A 1 96 ? -6.629 12.125 -4.316 1 96.44 96 ILE A CA 1
ATOM 771 C C . ILE A 1 96 ? -7.973 12.727 -3.908 1 96.44 96 ILE A C 1
ATOM 773 O O . ILE A 1 96 ? -8.039 13.555 -2.992 1 96.44 96 ILE A O 1
ATOM 777 N N . GLN A 1 97 ? -9.094 12.297 -4.598 1 95.69 97 GLN A N 1
ATOM 778 C CA . GLN A 1 97 ? -10.422 12.781 -4.258 1 95.69 97 GLN A CA 1
ATOM 779 C C . GLN A 1 97 ? -10.828 12.344 -2.852 1 95.69 97 GLN A C 1
ATOM 781 O O . GLN A 1 97 ? -11.406 13.125 -2.094 1 95.69 97 GLN A O 1
ATOM 786 N N . GLU A 1 98 ? -10.516 11.133 -2.518 1 97.44 98 GLU A N 1
ATOM 787 C CA . GLU A 1 98 ? -10.797 10.633 -1.174 1 97.44 98 GLU A CA 1
ATOM 788 C C . GLU A 1 98 ? -9.961 11.359 -0.128 1 97.44 98 GLU A C 1
ATOM 790 O O . GLU A 1 98 ? -10.445 11.664 0.964 1 97.44 98 GLU A O 1
ATOM 795 N N . ILE A 1 99 ? -8.688 11.648 -0.491 1 98.06 99 ILE A N 1
ATOM 796 C CA . ILE A 1 99 ? -7.82 12.398 0.417 1 98.06 99 ILE A CA 1
ATOM 797 C C . ILE A 1 99 ? -8.414 13.781 0.676 1 98.06 99 ILE A C 1
ATOM 799 O O . ILE A 1 99 ? -8.453 14.242 1.819 1 98.06 99 ILE A O 1
ATOM 803 N N . LYS A 1 100 ? -8.922 14.359 -0.353 1 96.31 100 LYS A N 1
ATOM 804 C CA . LYS A 1 100 ? -9.586 15.656 -0.214 1 96.31 100 LYS A CA 1
ATOM 805 C C . LYS A 1 100 ? -10.766 15.562 0.75 1 96.31 100 LYS A C 1
ATOM 807 O O . LYS A 1 100 ? -10.922 16.422 1.625 1 96.31 100 LYS A O 1
ATOM 812 N N . GLN A 1 101 ? -11.57 14.531 0.598 1 96.31 101 GLN A N 1
ATOM 813 C CA . GLN A 1 101 ? -12.742 14.344 1.444 1 96.31 101 GLN A CA 1
ATOM 814 C C . GLN A 1 101 ? -12.344 14.172 2.908 1 96.31 101 GLN A C 1
ATOM 816 O O . GLN A 1 101 ? -12.992 14.719 3.801 1 96.31 101 GLN A O 1
ATOM 821 N N . VAL A 1 102 ? -11.25 13.469 3.16 1 96.75 102 VAL A N 1
ATOM 822 C CA . VAL A 1 102 ? -10.797 13.164 4.516 1 96.75 102 VAL A CA 1
ATOM 823 C C . VAL A 1 102 ? -10.203 14.414 5.152 1 96.75 102 VAL A C 1
ATOM 825 O O 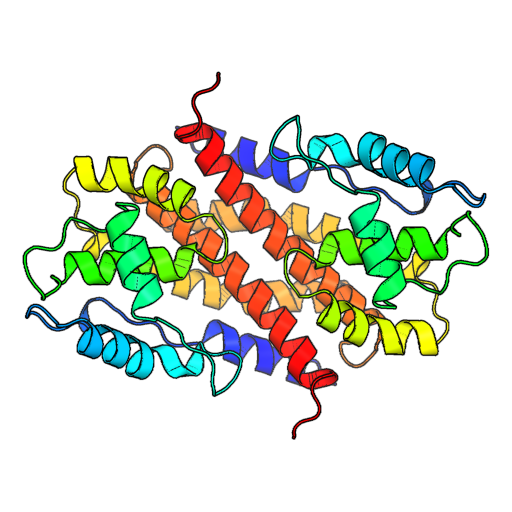. VAL A 1 102 ? -10.367 14.648 6.355 1 96.75 102 VAL A O 1
ATOM 828 N N . LEU A 1 103 ? -9.586 15.273 4.359 1 96.12 103 LEU A N 1
ATOM 829 C CA . LEU A 1 103 ? -8.875 16.438 4.879 1 96.12 103 LEU A CA 1
ATOM 830 C C . LEU A 1 103 ? -9.812 17.625 5.051 1 96.12 103 LEU A C 1
ATOM 832 O O . LEU A 1 103 ? -9.547 18.516 5.859 1 96.12 103 LEU A O 1
ATOM 836 N N . ALA A 1 104 ? -10.898 17.656 4.328 1 94.75 104 ALA A N 1
ATOM 837 C CA . ALA A 1 104 ? -11.797 18.797 4.289 1 94.75 104 ALA A CA 1
ATOM 838 C C . ALA A 1 104 ? -12.266 19.188 5.691 1 94.75 104 ALA A C 1
ATOM 840 O O . ALA A 1 104 ? -12.117 20.328 6.109 1 94.75 104 ALA A O 1
ATOM 841 N N . PRO A 1 105 ? -12.828 18.203 6.48 1 95.06 105 PRO A N 1
ATOM 842 C CA . PRO A 1 105 ? -13.297 18.562 7.816 1 95.06 105 PRO A CA 1
ATOM 843 C C . PRO A 1 105 ? -12.156 18.969 8.75 1 95.06 105 PRO A C 1
ATOM 845 O O . PRO A 1 105 ? -12.352 19.766 9.672 1 95.06 105 PRO A O 1
ATOM 848 N N . VAL A 1 106 ? -10.945 18.422 8.516 1 94.81 106 VAL A N 1
ATOM 849 C CA . VAL A 1 106 ? -9.781 18.766 9.328 1 94.81 106 VAL A CA 1
ATOM 850 C C . VAL A 1 106 ? -9.383 20.219 9.078 1 94.81 106 VAL A C 1
ATOM 852 O O . VAL A 1 106 ? -9.125 20.969 10.023 1 94.81 106 VAL A O 1
ATOM 855 N N . TYR A 1 107 ? -9.359 20.594 7.816 1 92.44 107 TYR A N 1
ATOM 856 C CA . TYR A 1 107 ? -9.055 21.969 7.445 1 92.44 107 TYR A CA 1
ATOM 857 C C . TYR A 1 107 ? -10.117 22.922 7.984 1 92.44 107 TYR A C 1
ATOM 859 O O . TYR A 1 107 ? -9.797 24.031 8.398 1 92.44 107 TYR A O 1
ATOM 867 N N . ALA A 1 108 ? -11.367 22.547 7.949 1 92.38 108 ALA A N 1
ATOM 868 C CA . ALA A 1 108 ? -12.477 23.391 8.398 1 92.38 108 ALA A CA 1
ATOM 869 C C . ALA A 1 108 ? -12.375 23.672 9.891 1 92.38 108 ALA A C 1
ATOM 871 O O . ALA A 1 108 ? -12.742 24.75 10.352 1 92.38 108 ALA A O 1
ATOM 872 N N . ASN A 1 109 ? -11.859 22.734 10.641 1 90.12 109 ASN A N 1
ATOM 873 C CA . ASN A 1 109 ? -11.766 22.859 12.094 1 90.12 109 ASN A CA 1
ATOM 874 C C . ASN A 1 109 ? -10.492 23.609 12.508 1 90.12 109 ASN A C 1
ATOM 876 O O . ASN A 1 109 ? -10.273 23.844 13.688 1 90.12 109 ASN A O 1
ATOM 880 N N . ASP A 1 110 ? -9.68 23.969 11.547 1 83.19 110 ASP A N 1
ATOM 881 C CA . ASP A 1 110 ? -8.445 24.734 11.742 1 83.19 110 ASP A CA 1
ATOM 882 C C . ASP A 1 110 ? -7.504 24 12.695 1 83.19 110 ASP A C 1
ATOM 884 O O . ASP A 1 110 ? -6.883 24.625 13.562 1 83.19 110 ASP A O 1
ATOM 888 N N . GLU A 1 111 ? -7.512 22.797 12.594 1 82.38 111 GLU A N 1
ATOM 889 C CA . GLU A 1 111 ? -6.613 21.984 13.414 1 82.38 111 GLU A CA 1
ATOM 890 C C . GLU A 1 111 ? -5.199 21.984 12.844 1 82.38 111 GLU A C 1
ATOM 892 O O . GLU A 1 111 ? -5.004 22.156 11.641 1 82.38 111 GLU A O 1
ATOM 897 N N . SER A 1 112 ? -4.348 21.797 13.812 1 90.25 112 SER A N 1
ATOM 898 C CA . SER A 1 112 ? -2.938 21.75 13.43 1 90.25 112 SER A CA 1
ATOM 899 C C . SER A 1 112 ? -2.596 20.438 12.727 1 90.25 112 SER A C 1
ATOM 901 O O . SER A 1 112 ? -2.609 19.375 13.344 1 90.25 112 SER A O 1
ATOM 903 N N . LEU A 1 113 ? -2.168 20.531 11.516 1 95.19 113 LEU A N 1
ATOM 904 C CA . LEU A 1 113 ? -1.718 19.344 10.789 1 95.19 113 LEU A CA 1
ATOM 905 C C . LEU A 1 113 ? -0.44 18.781 11.406 1 95.19 113 LEU A C 1
ATOM 907 O O . LEU A 1 113 ? -0.196 17.578 11.344 1 95.19 113 LEU A O 1
ATOM 911 N N . GLU A 1 114 ? 0.262 19.719 12.031 1 96.62 114 GLU A N 1
ATOM 912 C CA . GLU A 1 114 ? 1.514 19.328 12.664 1 96.62 114 GLU A CA 1
ATOM 913 C C . GLU A 1 114 ? 1.271 18.281 13.75 1 96.62 114 GLU A C 1
ATOM 915 O O . GLU A 1 114 ? 1.962 17.25 13.797 1 96.62 114 GLU A O 1
ATOM 920 N N . ASN A 1 115 ? 0.303 18.531 14.578 1 96.69 115 ASN A N 1
ATOM 921 C CA . ASN A 1 115 ? -0.014 17.609 15.656 1 96.69 115 ASN A CA 1
ATOM 922 C C . ASN A 1 115 ? -0.52 16.266 15.125 1 96.69 115 ASN A C 1
ATOM 924 O O . ASN A 1 115 ? -0.157 15.219 15.641 1 96.69 115 ASN A O 1
ATOM 928 N N . ILE A 1 116 ? -1.355 16.328 14.148 1 97.5 116 ILE A N 1
ATOM 929 C CA . ILE A 1 116 ? -1.902 15.125 13.531 1 97.5 116 ILE A CA 1
ATOM 930 C C . ILE A 1 116 ? -0.768 14.281 12.953 1 97.5 116 ILE A C 1
ATOM 932 O O . ILE A 1 116 ? -0.686 13.078 13.211 1 97.5 116 ILE A O 1
ATOM 936 N N . TYR A 1 117 ? 0.129 14.945 12.25 1 98.31 117 TYR A N 1
ATOM 937 C CA . TYR A 1 117 ? 1.229 14.25 11.594 1 98.31 117 TYR A CA 1
ATOM 938 C C . TYR A 1 117 ? 2.193 13.664 12.617 1 98.31 117 TYR A C 1
ATOM 940 O O . TYR A 1 117 ? 2.664 12.531 12.453 1 98.31 117 TYR A O 1
ATOM 948 N N . ASP A 1 118 ? 2.482 14.398 13.656 1 98 118 ASP A N 1
ATOM 949 C CA . ASP A 1 118 ? 3.383 13.914 14.703 1 98 118 ASP A CA 1
ATOM 950 C C . ASP A 1 118 ? 2.816 12.672 15.383 1 98 118 ASP A C 1
ATOM 952 O O . ASP A 1 118 ? 3.545 11.711 15.641 1 98 118 ASP A O 1
ATOM 956 N N . GLN A 1 119 ? 1.548 12.727 15.664 1 97.62 119 GLN A N 1
ATOM 957 C CA . GLN A 1 119 ? 0.907 11.57 16.281 1 97.62 119 GLN A CA 1
ATOM 958 C C . GLN A 1 119 ? 0.924 10.367 15.336 1 97.62 119 GLN A C 1
ATOM 960 O O . GLN A 1 119 ? 1.161 9.234 15.773 1 97.62 119 GLN A O 1
ATOM 965 N N . PHE A 1 120 ? 0.7 10.664 14.062 1 98.56 120 PHE A N 1
ATOM 966 C CA . PHE A 1 120 ? 0.761 9.602 13.07 1 98.56 120 PHE A CA 1
ATOM 967 C C . PHE A 1 120 ? 2.143 8.953 13.055 1 98.56 120 PHE A C 1
ATOM 969 O O . PHE A 1 120 ? 2.26 7.727 13.047 1 98.56 120 PHE A O 1
ATOM 976 N N . ILE A 1 121 ? 3.201 9.695 13.055 1 98.44 121 ILE A N 1
ATOM 977 C CA . ILE A 1 121 ? 4.566 9.18 13 1 98.44 121 ILE A CA 1
ATOM 978 C C . ILE A 1 121 ? 4.828 8.281 14.211 1 98.44 121 ILE A C 1
ATOM 980 O O . ILE A 1 121 ? 5.488 7.246 14.086 1 98.44 121 ILE A O 1
ATOM 984 N N . GLU A 1 122 ? 4.34 8.695 15.344 1 98 122 GLU A N 1
ATOM 985 C CA . GLU A 1 122 ? 4.488 7.887 16.547 1 98 122 GLU A CA 1
ATOM 986 C C . GLU A 1 122 ? 3.801 6.531 16.391 1 98 122 GLU A C 1
ATOM 988 O O . GLU A 1 122 ? 4.371 5.496 16.734 1 98 122 GLU A O 1
ATOM 993 N N . ILE A 1 123 ? 2.6 6.531 15.906 1 98.19 123 ILE A N 1
ATOM 994 C CA . ILE A 1 123 ? 1.825 5.309 15.719 1 98.19 123 ILE A CA 1
ATOM 995 C C . ILE A 1 123 ? 2.496 4.426 14.672 1 98.19 123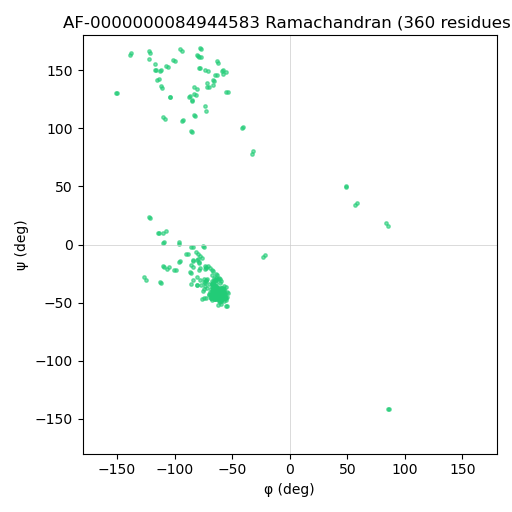 ILE A C 1
ATOM 997 O O . ILE A 1 123 ? 2.594 3.211 14.844 1 98.19 123 ILE A O 1
ATOM 1001 N N . LYS A 1 124 ? 2.963 5.078 13.57 1 97.75 124 LYS A N 1
ATOM 1002 C CA . LYS A 1 124 ? 3.648 4.348 12.508 1 97.75 124 LYS A CA 1
ATOM 1003 C C . LYS A 1 124 ? 4.848 3.58 13.055 1 97.75 124 LYS A C 1
ATOM 1005 O O . LYS A 1 124 ? 5.07 2.422 12.695 1 97.75 124 LYS A O 1
ATOM 1010 N N . LYS A 1 125 ? 5.598 4.211 13.914 1 96.5 125 LYS A N 1
ATOM 1011 C CA . LYS A 1 125 ? 6.754 3.561 14.523 1 96.5 125 LYS A CA 1
ATOM 1012 C C . LYS A 1 125 ? 6.332 2.355 15.359 1 96.5 125 LYS A C 1
ATOM 1014 O O . LYS A 1 125 ? 6.941 1.288 15.266 1 96.5 125 LYS A O 1
ATOM 1019 N N . PHE A 1 126 ? 5.336 2.561 16.125 1 95.56 126 PHE A N 1
ATOM 1020 C CA . PHE A 1 126 ? 4.793 1.479 16.938 1 95.56 126 PHE A CA 1
ATOM 1021 C C . PHE A 1 126 ? 4.359 0.309 16.062 1 95.56 126 PHE A C 1
ATOM 1023 O O . PHE A 1 126 ? 4.691 -0.844 16.359 1 95.56 126 PHE A O 1
ATOM 1030 N N . GLN A 1 127 ? 3.617 0.543 14.945 1 95.06 127 GLN A N 1
ATOM 1031 C CA . GLN A 1 127 ? 3.129 -0.482 14.023 1 95.06 127 GLN A CA 1
ATOM 1032 C C . GLN A 1 127 ? 4.285 -1.194 13.336 1 95.06 127 GLN A C 1
ATOM 1034 O O . GLN A 1 127 ? 4.25 -2.412 13.141 1 95.06 127 GLN A O 1
ATOM 1039 N N . SER A 1 128 ? 5.262 -0.392 12.969 1 95.69 128 SER A N 1
ATOM 1040 C CA . SER A 1 128 ? 6.426 -0.958 12.297 1 95.69 128 SER A CA 1
ATOM 1041 C C . SER A 1 128 ? 7.125 -1.988 13.172 1 95.69 128 SER A C 1
ATOM 1043 O O . SER A 1 128 ? 7.57 -3.029 12.688 1 95.69 128 SER A O 1
ATOM 1045 N N . ASP A 1 129 ? 7.188 -1.718 14.445 1 94.25 129 ASP A N 1
ATOM 1046 C CA . ASP A 1 129 ? 7.848 -2.611 15.391 1 94.25 129 ASP A CA 1
ATOM 1047 C C . ASP A 1 129 ? 7.09 -3.934 15.516 1 94.25 129 ASP A C 1
ATOM 1049 O O . ASP A 1 129 ? 7.676 -4.957 15.875 1 94.25 129 ASP A O 1
ATOM 1053 N N . GLN A 1 130 ? 5.84 -3.945 15.203 1 93.12 130 GLN A N 1
ATOM 1054 C CA . GLN A 1 130 ? 5.004 -5.129 15.359 1 93.12 130 GLN A CA 1
ATOM 1055 C C . GLN A 1 130 ? 4.91 -5.918 14.055 1 93.12 130 GLN A C 1
ATOM 1057 O O . GLN A 1 130 ? 4.469 -7.066 14.047 1 93.12 130 GLN A O 1
ATOM 1062 N N . LEU A 1 131 ? 5.328 -5.293 12.961 1 95.25 131 LEU A N 1
ATOM 1063 C CA . LEU A 1 131 ? 5.102 -5.875 11.648 1 95.25 131 LEU A CA 1
ATOM 1064 C C . LEU A 1 131 ? 5.965 -7.117 11.445 1 95.25 131 LEU A C 1
ATOM 1066 O O . LEU A 1 131 ? 5.48 -8.141 10.961 1 95.25 131 LEU A O 1
ATOM 1070 N N . LYS A 1 132 ? 7.227 -7.039 11.852 1 95.38 132 LYS A N 1
ATOM 1071 C CA . LYS A 1 132 ? 8.141 -8.156 11.641 1 95.38 132 LYS A CA 1
ATOM 1072 C C . LYS A 1 132 ? 7.66 -9.406 12.383 1 95.38 132 LYS A C 1
ATOM 1074 O O . LYS A 1 132 ? 7.508 -10.469 11.773 1 95.38 132 LYS A O 1
ATOM 1079 N N . PRO A 1 133 ? 7.375 -9.312 13.68 1 94.25 133 PRO A N 1
ATOM 1080 C CA . PRO A 1 133 ? 6.848 -10.492 14.367 1 94.25 133 PRO A CA 1
ATOM 1081 C C . PRO A 1 133 ? 5.566 -11.023 13.727 1 94.25 133 PRO A C 1
ATOM 1083 O O . PRO A 1 133 ? 5.328 -12.234 13.711 1 94.25 133 PRO A O 1
ATOM 1086 N N . LEU A 1 134 ? 4.68 -10.141 13.211 1 92.88 134 LEU A N 1
ATOM 1087 C CA . LEU A 1 134 ? 3.436 -10.547 12.578 1 92.88 134 LEU A CA 1
ATOM 1088 C C . LEU A 1 134 ? 3.711 -11.383 11.328 1 92.88 134 LEU A C 1
ATOM 1090 O O . LEU A 1 134 ? 3.133 -12.461 11.156 1 92.88 134 LEU A O 1
ATOM 1094 N N . VAL A 1 135 ? 4.641 -10.953 10.484 1 95.19 135 VAL A N 1
ATOM 1095 C CA . VAL A 1 135 ? 4.969 -11.641 9.234 1 95.19 135 VAL A CA 1
ATOM 1096 C C . VAL A 1 135 ? 5.672 -12.961 9.539 1 95.19 135 VAL A C 1
ATOM 1098 O O . VAL A 1 135 ? 5.324 -14 8.969 1 95.19 135 VAL A O 1
ATOM 1101 N N . LEU A 1 136 ? 6.562 -12.906 10.469 1 94.31 136 LEU A N 1
ATOM 1102 C CA . LEU A 1 136 ? 7.34 -14.102 10.773 1 94.31 136 LEU A CA 1
ATOM 1103 C C . LEU A 1 136 ? 6.473 -15.156 11.453 1 94.31 136 LEU A C 1
ATOM 1105 O O . LEU A 1 136 ? 6.684 -16.359 11.258 1 94.31 136 LEU A O 1
ATOM 1109 N N . LYS A 1 137 ? 5.508 -14.734 12.258 1 92.81 137 LYS A N 1
ATOM 1110 C CA . LYS A 1 137 ? 4.566 -15.672 12.867 1 92.81 137 LYS A CA 1
ATOM 1111 C C . LYS A 1 137 ? 3.848 -16.5 11.805 1 92.81 137 LYS A C 1
ATOM 1113 O O . LYS A 1 137 ? 3.686 -17.703 11.953 1 92.81 137 LYS A O 1
ATOM 1118 N N . THR A 1 138 ? 3.389 -15.836 10.727 1 93.75 138 THR A N 1
ATOM 1119 C CA . THR A 1 138 ? 2.717 -16.531 9.633 1 93.75 138 THR A CA 1
ATOM 1120 C C . THR A 1 138 ? 3.664 -17.531 8.969 1 93.75 138 THR A C 1
ATOM 1122 O O . THR A 1 138 ? 3.291 -18.672 8.719 1 93.75 138 THR A O 1
ATOM 1125 N N . VAL A 1 139 ? 4.887 -17.156 8.758 1 94.69 139 VAL A N 1
ATOM 1126 C CA . VAL A 1 139 ? 5.895 -18 8.125 1 94.69 139 VAL A CA 1
ATOM 1127 C C . VAL A 1 139 ? 6.152 -19.234 8.984 1 94.69 139 VAL A C 1
ATOM 1129 O O . VAL A 1 139 ? 6.211 -20.359 8.477 1 94.69 139 VAL A O 1
ATOM 1132 N N . GLU A 1 140 ? 6.285 -18.953 10.227 1 94.44 140 GLU A N 1
ATOM 1133 C CA . GLU A 1 140 ? 6.57 -20.047 11.164 1 94.44 140 GLU A CA 1
ATOM 1134 C C . GLU A 1 140 ? 5.383 -21 11.289 1 94.44 140 GLU A C 1
ATOM 1136 O O . GLU A 1 140 ? 5.551 -22.219 11.234 1 94.44 140 GLU A O 1
ATOM 1141 N N . ASN A 1 141 ? 4.176 -20.484 11.469 1 95.5 141 ASN A N 1
ATOM 1142 C CA . ASN A 1 141 ? 2.971 -21.281 11.672 1 95.5 141 ASN A CA 1
ATOM 1143 C C . ASN A 1 141 ? 2.691 -22.188 10.477 1 95.5 141 ASN A C 1
ATOM 1145 O O . ASN A 1 141 ? 2.172 -23.297 10.633 1 95.5 141 ASN A O 1
ATOM 1149 N N . PHE A 1 142 ? 3.098 -21.75 9.297 1 96.44 142 PHE A N 1
ATOM 1150 C CA . PHE A 1 142 ? 2.762 -22.516 8.102 1 96.44 142 PHE A CA 1
ATOM 1151 C C . PHE A 1 142 ? 4.016 -23.094 7.465 1 96.44 142 PHE A C 1
ATOM 1153 O O . PHE A 1 142 ? 3.965 -23.641 6.359 1 96.44 142 PHE A O 1
ATOM 1160 N N . ASN A 1 143 ? 5.125 -22.984 8.211 1 95.69 143 ASN A N 1
ATOM 1161 C CA . ASN A 1 143 ? 6.402 -23.547 7.785 1 95.69 143 ASN A CA 1
ATOM 1162 C C . ASN A 1 143 ? 6.738 -23.172 6.348 1 95.69 143 ASN A C 1
ATOM 1164 O O . ASN A 1 143 ? 7.07 -24.031 5.531 1 95.69 143 ASN A O 1
ATOM 1168 N N . LEU A 1 144 ? 6.652 -21.875 6.02 1 96.06 144 LEU A N 1
ATOM 1169 C CA . LEU A 1 144 ? 6.914 -21.391 4.672 1 96.06 144 LEU A CA 1
ATOM 1170 C C . LEU A 1 144 ? 8.414 -21.203 4.438 1 96.06 144 LEU A C 1
ATOM 1172 O O . LEU A 1 144 ? 9.133 -20.734 5.316 1 96.06 144 LEU A O 1
ATOM 1176 N N . ASP A 1 145 ? 8.844 -21.656 3.32 1 95.25 145 ASP A N 1
ATOM 1177 C CA . ASP A 1 145 ? 10.219 -21.484 2.861 1 95.25 145 ASP A CA 1
ATOM 1178 C C . ASP A 1 145 ? 10.289 -20.516 1.689 1 95.25 145 ASP A C 1
ATOM 1180 O O . ASP A 1 145 ? 10.039 -20.891 0.543 1 95.25 145 ASP A O 1
ATOM 1184 N N . ILE A 1 146 ? 10.812 -19.359 1.848 1 94.44 146 ILE A N 1
ATOM 1185 C CA . ILE A 1 146 ? 10.812 -18.281 0.869 1 94.44 146 ILE A CA 1
ATOM 1186 C C . ILE A 1 146 ? 11.742 -18.625 -0.288 1 94.44 146 ILE A C 1
ATOM 1188 O O . ILE A 1 146 ? 11.648 -18.047 -1.368 1 94.44 146 ILE A O 1
ATOM 1192 N N . ASP A 1 147 ? 12.625 -19.547 -0.066 1 94.25 147 ASP A N 1
ATOM 1193 C CA . ASP A 1 147 ? 13.555 -19.938 -1.122 1 94.25 147 ASP A CA 1
ATOM 11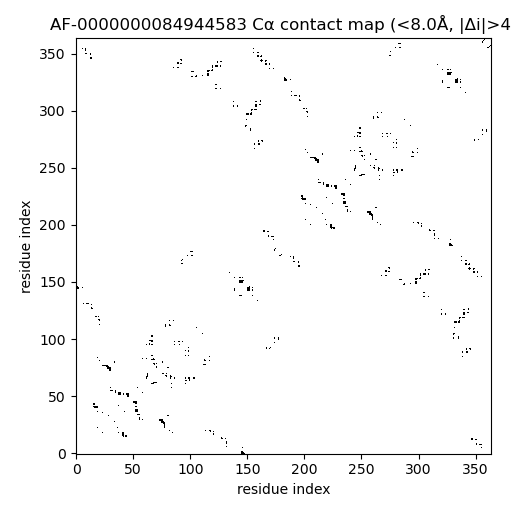94 C C . ASP A 1 147 ? 12.891 -20.875 -2.123 1 94.25 147 ASP A C 1
ATOM 1196 O O . ASP A 1 147 ? 13.414 -21.094 -3.223 1 94.25 147 ASP A O 1
ATOM 1200 N N . ASN A 1 148 ? 11.82 -21.516 -1.65 1 94.81 148 ASN A N 1
ATOM 1201 C CA . ASN A 1 148 ? 11.023 -22.359 -2.543 1 94.81 148 ASN A CA 1
ATOM 1202 C C . ASN A 1 148 ? 10.039 -21.531 -3.361 1 94.81 148 ASN A C 1
ATOM 1204 O O . ASN A 1 148 ? 9.258 -20.75 -2.803 1 94.81 148 ASN A O 1
ATOM 1208 N N . ASP A 1 149 ? 10.008 -21.688 -4.672 1 95.12 149 ASP A N 1
ATOM 1209 C CA . ASP A 1 149 ? 9.211 -20.875 -5.578 1 95.12 149 ASP A CA 1
ATOM 1210 C C . ASP A 1 149 ? 7.734 -20.906 -5.199 1 95.12 149 ASP A C 1
ATOM 1212 O O . ASP A 1 149 ? 7.078 -19.859 -5.141 1 95.12 149 ASP A O 1
ATOM 1216 N N . ASN A 1 150 ? 7.211 -22.078 -4.926 1 96.5 150 ASN A N 1
ATOM 1217 C CA . ASN A 1 150 ? 5.797 -22.234 -4.602 1 96.5 150 ASN A CA 1
ATOM 1218 C C . ASN A 1 150 ? 5.449 -21.547 -3.283 1 96.5 150 ASN A C 1
ATOM 1220 O O . ASN A 1 150 ? 4.469 -20.797 -3.205 1 96.5 150 ASN A O 1
ATOM 1224 N N . GLN A 1 151 ? 6.277 -21.75 -2.307 1 96.31 151 GLN A N 1
ATOM 1225 C CA . GLN A 1 151 ? 6.02 -21.188 -0.986 1 96.31 151 GLN A CA 1
ATOM 1226 C C . GLN A 1 151 ? 6.281 -19.688 -0.97 1 96.31 151 GLN A C 1
ATOM 1228 O O . GLN A 1 151 ? 5.613 -18.938 -0.249 1 96.31 151 GLN A O 1
ATOM 1233 N N . ARG A 1 152 ? 7.234 -19.25 -1.829 1 96.56 152 ARG A N 1
ATOM 1234 C CA . ARG A 1 152 ? 7.457 -17.812 -2.004 1 96.56 152 ARG A CA 1
ATOM 1235 C C . ARG A 1 152 ? 6.219 -17.141 -2.58 1 96.56 152 ARG A C 1
ATOM 1237 O O . ARG A 1 152 ? 5.809 -16.078 -2.104 1 96.56 152 ARG A O 1
ATOM 1244 N N . LEU A 1 153 ? 5.59 -17.797 -3.594 1 97.81 153 LEU A N 1
ATOM 1245 C CA . LEU A 1 153 ? 4.352 -17.281 -4.168 1 97.81 153 LEU A CA 1
ATOM 1246 C C . LEU A 1 153 ? 3.252 -17.219 -3.115 1 97.81 153 LEU A C 1
ATOM 1248 O O . LEU A 1 153 ? 2.553 -16.203 -3.006 1 97.81 153 LEU A O 1
ATOM 1252 N N . ILE A 1 154 ? 3.146 -18.25 -2.291 1 98.25 154 ILE A N 1
ATOM 1253 C CA . ILE A 1 154 ? 2.133 -18.297 -1.242 1 98.25 154 ILE A CA 1
ATOM 1254 C C . ILE A 1 154 ? 2.355 -17.141 -0.263 1 98.25 154 ILE A C 1
ATOM 1256 O O . ILE A 1 154 ? 1.405 -16.469 0.133 1 98.25 154 ILE A O 1
ATOM 1260 N N . SER A 1 155 ? 3.637 -16.875 0.076 1 97.88 155 SER A N 1
ATOM 1261 C CA . SER A 1 155 ? 3.99 -15.797 0.989 1 97.88 155 SER A CA 1
ATOM 1262 C C . SER A 1 155 ? 3.623 -14.438 0.403 1 97.88 155 SER A C 1
ATOM 1264 O O . SER A 1 155 ? 3.049 -13.594 1.092 1 97.88 155 SER A O 1
ATOM 1266 N N . ILE A 1 156 ? 3.906 -14.289 -0.85 1 98.44 156 ILE A N 1
ATOM 1267 C CA . ILE A 1 156 ? 3.609 -13.047 -1.555 1 98.44 156 ILE A CA 1
ATOM 1268 C C . ILE A 1 156 ? 2.098 -12.828 -1.595 1 98.44 156 ILE A C 1
ATOM 1270 O O . ILE A 1 156 ? 1.619 -11.727 -1.327 1 98.44 156 ILE A O 1
ATOM 1274 N N . MET A 1 157 ? 1.345 -13.867 -1.851 1 98.69 157 MET A N 1
ATOM 1275 C CA . MET A 1 157 ? -0.112 -13.789 -1.889 1 98.69 157 MET A CA 1
ATOM 1276 C C . MET A 1 157 ? -0.675 -13.43 -0.518 1 98.69 157 MET A C 1
ATOM 1278 O O . MET A 1 157 ? -1.567 -12.586 -0.41 1 98.69 157 MET A O 1
ATOM 1282 N N . ALA A 1 158 ? -0.124 -14.055 0.496 1 98.12 158 ALA A N 1
ATOM 1283 C CA . ALA A 1 158 ? -0.602 -13.836 1.858 1 98.12 158 ALA A CA 1
ATOM 1284 C C . ALA A 1 158 ? -0.376 -12.391 2.291 1 98.12 158 ALA A C 1
ATOM 1286 O O . ALA A 1 158 ? -1.287 -11.742 2.811 1 98.12 158 ALA A O 1
ATOM 1287 N N . LEU A 1 159 ? 0.813 -11.867 2.051 1 98.31 159 LEU A N 1
ATOM 1288 C CA . LEU A 1 159 ? 1.141 -10.492 2.416 1 98.31 159 LEU A CA 1
ATOM 1289 C C . LEU A 1 159 ? 0.318 -9.5 1.602 1 98.31 159 LEU A C 1
ATOM 1291 O O . LEU A 1 159 ? -0.139 -8.484 2.129 1 98.31 159 LEU A O 1
ATOM 1295 N N . SER A 1 160 ? 0.101 -9.836 0.333 1 98.62 160 SER A N 1
ATOM 1296 C CA . SER A 1 160 ? -0.707 -8.984 -0.537 1 98.62 160 SER A CA 1
ATOM 1297 C C . SER A 1 160 ? -2.152 -8.922 -0.058 1 98.62 160 SER A C 1
ATOM 1299 O O . SER A 1 160 ? -2.773 -7.855 -0.08 1 98.62 160 SER A O 1
ATOM 1301 N N . SER A 1 161 ? -2.684 -10.062 0.356 1 98.06 161 SER A N 1
ATOM 1302 C CA . SER A 1 161 ? -4.066 -10.102 0.819 1 98.06 161 SER A CA 1
ATOM 1303 C C . SER A 1 161 ? -4.242 -9.289 2.1 1 98.06 161 SER A C 1
ATOM 1305 O O . SER A 1 161 ? -5.266 -8.625 2.285 1 98.06 161 SER A O 1
ATOM 1307 N N . LEU A 1 162 ? -3.211 -9.32 2.93 1 97.62 162 LEU A N 1
ATOM 1308 C CA . LEU A 1 162 ? -3.248 -8.531 4.152 1 97.62 162 LEU A CA 1
ATOM 1309 C C . LEU A 1 162 ? -3.199 -7.035 3.836 1 97.62 162 LEU A C 1
ATOM 1311 O O . LEU A 1 162 ? -3.961 -6.25 4.406 1 97.62 162 LEU A O 1
ATOM 1315 N N . SER A 1 163 ? -2.338 -6.66 2.914 1 98.31 163 SER A N 1
ATOM 1316 C CA . SER A 1 163 ? -2.256 -5.277 2.453 1 98.31 163 SER A CA 1
ATOM 1317 C C . SER A 1 163 ? -3.59 -4.805 1.888 1 98.31 163 SER A C 1
ATOM 1319 O O . SER A 1 163 ? -4.062 -3.717 2.227 1 98.31 163 SER A O 1
ATOM 1321 N N . ASN A 1 164 ? -4.227 -5.637 1.134 1 97.94 164 ASN A N 1
ATOM 1322 C CA . ASN A 1 164 ? -5.508 -5.309 0.518 1 97.94 164 ASN A CA 1
ATOM 1323 C C . ASN A 1 164 ? -6.605 -5.137 1.564 1 97.94 164 ASN A C 1
ATOM 1325 O O . ASN A 1 164 ? -7.449 -4.25 1.44 1 97.94 164 ASN A O 1
ATOM 1329 N N . GLN A 1 165 ? -6.605 -5.98 2.537 1 98.31 165 GLN A N 1
ATOM 1330 C CA . GLN A 1 165 ? -7.633 -5.891 3.57 1 98.31 165 GLN A CA 1
ATOM 1331 C C . GLN A 1 165 ? -7.496 -4.598 4.371 1 98.31 165 GLN A C 1
ATOM 1333 O O . GLN A 1 165 ? -8.492 -3.959 4.703 1 98.31 165 GLN A O 1
ATOM 1338 N N . LEU A 1 166 ? -6.23 -4.227 4.645 1 98.31 166 LEU A N 1
ATOM 1339 C CA . LEU A 1 166 ? -6.004 -2.955 5.324 1 98.31 166 LEU A CA 1
ATOM 1340 C C . LEU A 1 166 ? -6.523 -1.791 4.484 1 98.31 166 LEU A C 1
ATOM 1342 O O . LEU A 1 166 ? -7.191 -0.896 5.004 1 98.31 166 LEU A O 1
ATOM 1346 N N . THR A 1 167 ? -6.27 -1.831 3.188 1 98.5 167 THR A N 1
ATOM 1347 C CA . THR A 1 167 ? -6.762 -0.812 2.266 1 98.5 167 THR A CA 1
ATOM 1348 C C . THR A 1 167 ? -8.289 -0.791 2.248 1 98.5 167 THR A C 1
ATOM 1350 O O . THR A 1 167 ? -8.898 0.28 2.266 1 98.5 167 THR A O 1
ATOM 1353 N N . ASN A 1 168 ? -8.891 -1.96 2.271 1 98.19 168 ASN A N 1
ATOM 1354 C CA . ASN A 1 168 ? -10.352 -2.043 2.254 1 98.19 168 ASN A CA 1
ATOM 1355 C C . ASN A 1 168 ? -10.961 -1.482 3.535 1 98.19 168 ASN A C 1
ATOM 1357 O O . ASN A 1 168 ? -12.047 -0.907 3.51 1 98.19 168 ASN A O 1
ATOM 1361 N N . ILE A 1 169 ? -10.258 -1.629 4.652 1 98.44 169 ILE A N 1
ATOM 1362 C CA . ILE A 1 169 ? -10.727 -1.06 5.906 1 98.44 169 ILE A CA 1
ATOM 1363 C C . ILE A 1 169 ? -10.688 0.465 5.832 1 98.44 169 ILE A C 1
ATOM 1365 O O . ILE A 1 169 ? -11.648 1.136 6.219 1 98.44 169 ILE A O 1
ATOM 1369 N N . VAL A 1 170 ? -9.602 0.979 5.273 1 98.38 170 VAL A N 1
ATOM 1370 C CA . VAL A 1 170 ? -9.477 2.42 5.086 1 98.38 170 VAL A CA 1
ATOM 1371 C C . VAL A 1 170 ? -10.617 2.932 4.211 1 98.38 170 VAL A C 1
ATOM 1373 O O . VAL A 1 170 ? -11.289 3.904 4.559 1 98.38 170 VAL A O 1
ATOM 1376 N N . GLN A 1 171 ? -10.898 2.262 3.158 1 97.94 171 GLN A N 1
ATOM 1377 C CA . GLN A 1 171 ? -11.977 2.629 2.244 1 97.94 171 GLN A CA 1
ATOM 1378 C C . GLN A 1 171 ? -13.336 2.529 2.926 1 97.94 171 GLN A C 1
ATOM 1380 O O . GLN A 1 171 ? -14.219 3.355 2.686 1 97.94 171 GLN A O 1
ATOM 1385 N N . GLY A 1 172 ? -13.484 1.507 3.734 1 97.12 172 GLY A N 1
ATOM 1386 C CA . GLY A 1 172 ? -14.711 1.372 4.508 1 97.12 172 GLY A CA 1
ATOM 1387 C C . GLY A 1 172 ? -14.945 2.535 5.453 1 97.12 172 GLY A C 1
ATOM 1388 O O . GLY A 1 172 ? -16.078 2.994 5.605 1 97.12 172 GLY A O 1
ATOM 1389 N N . ILE A 1 173 ? -13.891 2.971 6.102 1 97.62 173 ILE A N 1
ATOM 1390 C CA . ILE A 1 173 ? -13.984 4.129 6.984 1 97.62 173 ILE A CA 1
ATOM 1391 C C . ILE A 1 173 ? -14.414 5.355 6.18 1 97.62 173 ILE A C 1
ATOM 1393 O O . ILE A 1 173 ? -15.336 6.07 6.57 1 97.62 173 ILE A O 1
ATOM 1397 N N . ILE A 1 174 ? -13.773 5.523 5.035 1 97.5 174 ILE A N 1
ATOM 1398 C CA . ILE A 1 174 ? -14.055 6.68 4.191 1 97.5 174 ILE A CA 1
ATOM 1399 C C . ILE A 1 174 ? -15.508 6.625 3.715 1 97.5 174 ILE A C 1
ATOM 1401 O O . ILE A 1 174 ? -16.219 7.625 3.781 1 97.5 174 ILE A O 1
ATOM 1405 N N . ASP A 1 175 ? -15.969 5.496 3.279 1 96.38 175 ASP A N 1
ATOM 1406 C CA . ASP A 1 175 ? -17.328 5.344 2.779 1 96.38 175 ASP A CA 1
ATOM 1407 C C . ASP A 1 175 ? -18.359 5.621 3.877 1 96.38 175 ASP A C 1
ATOM 1409 O O . ASP A 1 175 ? -19.422 6.188 3.611 1 96.38 175 ASP A O 1
ATOM 1413 N N . ASN A 1 176 ? -18.031 5.219 5.027 1 94.94 176 ASN A N 1
ATOM 1414 C CA . ASN A 1 176 ? -18.969 5.359 6.145 1 94.94 176 ASN A CA 1
ATOM 1415 C C . ASN A 1 176 ? -19.094 6.812 6.582 1 94.94 176 ASN A C 1
ATOM 1417 O O . ASN A 1 176 ? -20.172 7.242 7 1 94.94 176 ASN A O 1
ATOM 1421 N N . TYR A 1 177 ? -18.047 7.555 6.414 1 94.62 177 TYR A N 1
ATOM 1422 C CA . TYR A 1 177 ? -18.047 8.883 7.012 1 94.62 177 TYR A CA 1
ATOM 1423 C C . TYR A 1 177 ? -18.141 9.969 5.941 1 94.62 177 TYR A C 1
ATOM 1425 O O . TYR A 1 177 ? -18.516 11.102 6.23 1 94.62 177 TYR A O 1
ATOM 1433 N N . TYR A 1 178 ? -17.828 9.617 4.695 1 93.44 178 TYR A N 1
ATOM 1434 C CA . TYR A 1 178 ? -17.719 10.703 3.725 1 93.44 178 TYR A CA 1
ATOM 1435 C C . TYR A 1 178 ? -18.594 10.438 2.504 1 93.44 178 TYR A C 1
ATOM 1437 O O . TYR A 1 178 ? -18.766 11.312 1.655 1 93.44 178 TYR A O 1
ATOM 1445 N N . ILE A 1 179 ? -18.906 9.273 2.084 1 81.25 179 ILE A N 1
ATOM 1446 C CA . ILE A 1 179 ? -19.781 9.023 0.942 1 81.25 179 ILE A CA 1
ATOM 1447 C C . ILE A 1 179 ? -21.234 9.023 1.393 1 81.25 179 ILE A C 1
ATOM 1449 O O . ILE A 1 179 ? -21.578 8.398 2.395 1 81.25 179 ILE A O 1
ATOM 1453 N N . GLU A 1 180 ? -21.938 10.07 1.248 1 63.81 180 GLU A N 1
ATOM 1454 C CA . GLU A 1 180 ? -23.359 10.234 1.559 1 63.81 180 GLU A CA 1
ATOM 1455 C C . GLU A 1 180 ? -24.156 9.008 1.142 1 63.81 180 GLU A C 1
ATOM 1457 O O . GLU A 1 180 ? -23.953 8.453 0.062 1 63.81 180 GLU A O 1
ATOM 1462 N N . SER A 1 181 ? -24.5 8.109 2.191 1 47.28 181 SER A N 1
ATOM 1463 C CA . SER A 1 181 ? -25.547 7.141 1.896 1 47.28 181 SER A CA 1
ATOM 1464 C C . SER A 1 181 ? -26.578 7.719 0.93 1 47.28 181 SER A C 1
ATOM 1466 O O . SER A 1 181 ? -27.203 8.742 1.219 1 47.28 181 SER A O 1
ATOM 1468 N N . GLU A 1 182 ? -26.125 7.715 -0.316 1 35.78 182 GLU A N 1
ATOM 1469 C CA . GLU A 1 182 ? -27.359 7.973 -1.046 1 35.78 182 GLU A CA 1
ATOM 1470 C C . GLU A 1 182 ? -28.438 6.945 -0.688 1 35.78 182 GLU A C 1
ATOM 1472 O O . GLU A 1 182 ? -28.141 5.758 -0.558 1 35.78 182 GLU A O 1
ATOM 1477 N N . MET B 1 1 ? -19.219 8.156 16.453 1 41.56 1 MET B N 1
ATOM 1478 C CA . MET B 1 1 ? -18.938 6.957 15.672 1 41.56 1 MET B CA 1
ATOM 1479 C C . MET B 1 1 ? -18.109 5.969 16.484 1 41.56 1 MET B C 1
ATOM 1481 O O . MET B 1 1 ? -16.969 6.266 16.844 1 41.56 1 MET B O 1
ATOM 1485 N N . ASN B 1 2 ? -18.719 5.047 17.25 1 57.31 2 ASN B N 1
ATOM 1486 C CA . ASN B 1 2 ? -18.25 4.18 18.328 1 57.31 2 ASN B CA 1
ATOM 1487 C C . ASN B 1 2 ? -17.344 3.064 17.797 1 57.31 2 ASN B C 1
ATOM 1489 O O . ASN B 1 2 ? -17.359 2.771 16.609 1 57.31 2 ASN B O 1
ATOM 1493 N N . GLN B 1 3 ? -16.281 2.797 18.531 1 65.56 3 GLN B N 1
ATOM 1494 C CA . GLN B 1 3 ? -15.492 1.574 18.391 1 65.56 3 GLN B CA 1
ATOM 1495 C C . GLN B 1 3 ? -16.328 0.46 17.766 1 65.56 3 GLN B C 1
ATOM 1497 O O . GLN B 1 3 ? -15.789 -0.379 17.031 1 65.56 3 GLN B O 1
ATOM 1502 N N . LEU B 1 4 ? -17.656 0.763 17.688 1 68.44 4 LEU B N 1
ATOM 1503 C CA . LEU B 1 4 ? -18.578 -0.234 17.141 1 68.44 4 LEU B CA 1
ATOM 1504 C C . LEU B 1 4 ? -18.609 -0.161 15.617 1 68.44 4 LEU B C 1
ATOM 1506 O O . LEU B 1 4 ? -18.625 -1.192 14.945 1 68.44 4 LEU B O 1
ATOM 1510 N N . GLU B 1 5 ? -18.391 1.066 14.984 1 88.5 5 GLU B N 1
ATOM 1511 C CA . GLU B 1 5 ? -18.453 1.216 13.531 1 88.5 5 GLU B CA 1
ATOM 1512 C C . GLU B 1 5 ? -17.172 0.681 12.875 1 88.5 5 GLU B C 1
ATOM 1514 O O . GLU B 1 5 ? -17.234 -0.038 11.883 1 88.5 5 GLU B O 1
ATOM 1519 N N . LEU B 1 6 ? -16.141 0.904 13.633 1 95 6 LEU B N 1
ATOM 1520 C CA . LEU B 1 6 ? -14.875 0.401 13.109 1 95 6 LEU B CA 1
ATOM 1521 C C . LEU B 1 6 ? -14.844 -1.123 13.125 1 95 6 LEU B C 1
ATOM 1523 O O . LEU B 1 6 ? -14.43 -1.75 12.148 1 95 6 LEU B O 1
ATOM 1527 N N . SER B 1 7 ? -15.375 -1.642 14.219 1 95.5 7 SER B N 1
ATOM 1528 C CA . SER B 1 7 ? -15.438 -3.094 14.352 1 95.5 7 SER B CA 1
ATOM 1529 C C . SER B 1 7 ? -16.281 -3.715 13.242 1 95.5 7 SER B C 1
ATOM 1531 O O . SER B 1 7 ? -15.922 -4.746 12.68 1 95.5 7 SER B O 1
ATOM 1533 N N . GLU B 1 8 ? -17.406 -3.082 12.914 1 96.44 8 GLU B N 1
ATOM 1534 C CA . GLU B 1 8 ? -18.281 -3.572 11.859 1 96.44 8 GLU B CA 1
ATOM 1535 C C . GLU B 1 8 ? -17.625 -3.469 10.492 1 96.44 8 GLU B C 1
ATOM 1537 O O . GLU B 1 8 ? -17.781 -4.355 9.648 1 96.44 8 GLU B O 1
ATOM 1542 N N . ILE B 1 9 ? -16.875 -2.434 10.297 1 97.38 9 ILE B N 1
ATOM 1543 C CA . ILE B 1 9 ? -16.156 -2.242 9.047 1 97.38 9 ILE B CA 1
ATOM 1544 C C . ILE B 1 9 ? -15.109 -3.348 8.867 1 97.38 9 ILE B C 1
ATOM 1546 O O . ILE B 1 9 ? -15.031 -3.971 7.809 1 97.38 9 ILE B O 1
ATOM 1550 N N . ILE B 1 10 ? -14.352 -3.592 9.945 1 98.19 10 ILE B N 1
ATOM 1551 C CA . ILE B 1 10 ? -13.32 -4.621 9.898 1 98.19 10 ILE B CA 1
ATOM 1552 C C . ILE B 1 10 ? -13.961 -5.98 9.633 1 98.19 10 ILE B C 1
ATOM 1554 O O . ILE B 1 10 ? -13.484 -6.746 8.789 1 98.19 10 ILE B O 1
ATOM 1558 N N . ASP B 1 11 ? -15.125 -6.254 10.297 1 97.75 11 ASP B N 1
ATOM 1559 C CA . ASP B 1 11 ? -15.812 -7.531 10.141 1 97.75 11 ASP B CA 1
ATOM 1560 C C . ASP B 1 11 ? -16.297 -7.727 8.711 1 97.75 11 ASP B C 1
ATOM 1562 O O . ASP B 1 11 ? -16.188 -8.82 8.156 1 97.75 11 ASP B O 1
ATOM 1566 N N . LYS B 1 12 ? -16.797 -6.672 8.141 1 97.38 12 LYS B N 1
ATOM 1567 C CA . LYS B 1 12 ? -17.25 -6.75 6.758 1 97.38 12 LYS B CA 1
ATOM 1568 C C . LYS B 1 12 ? -16.078 -7.062 5.816 1 97.38 12 LYS B C 1
ATOM 1570 O O . LYS B 1 12 ? -16.219 -7.883 4.906 1 97.38 12 LYS B O 1
ATOM 1575 N N . VAL B 1 13 ? -14.922 -6.523 6.102 1 98.19 13 VAL B N 1
ATOM 1576 C CA . VAL B 1 13 ? -13.766 -6.68 5.223 1 98.19 13 VAL B CA 1
ATOM 1577 C C . VAL B 1 13 ? -13.18 -8.086 5.383 1 98.19 13 VAL B C 1
ATOM 1579 O O . VAL B 1 13 ? -12.938 -8.773 4.395 1 98.19 13 VAL B O 1
ATOM 1582 N N . VAL B 1 14 ? -13 -8.531 6.648 1 97.69 14 VAL B N 1
ATOM 1583 C CA . VAL B 1 14 ? -12.25 -9.758 6.887 1 97.69 14 VAL B CA 1
ATOM 1584 C C . VAL B 1 14 ? -13.125 -10.969 6.547 1 97.69 14 VAL B C 1
ATOM 1586 O O . VAL B 1 14 ? -12.625 -12.086 6.426 1 97.69 14 VAL B O 1
ATOM 1589 N N . ASN B 1 15 ? -14.469 -10.75 6.34 1 97.38 15 ASN B N 1
ATOM 1590 C CA . ASN B 1 15 ? -15.383 -11.852 6.059 1 97.38 15 ASN B CA 1
ATOM 1591 C C . ASN B 1 15 ? -15.836 -11.844 4.602 1 97.38 15 ASN B C 1
ATOM 1593 O O . ASN B 1 15 ? -16.781 -12.555 4.238 1 97.38 15 ASN B O 1
ATOM 1597 N N . LYS B 1 16 ? -15.172 -11.047 3.818 1 97.62 16 LYS B N 1
ATOM 1598 C CA . LYS B 1 16 ? -15.461 -11.094 2.389 1 97.62 16 LYS B CA 1
ATOM 1599 C C . LYS B 1 16 ? -15.242 -12.492 1.828 1 97.62 16 LYS B C 1
ATOM 1601 O O . LYS B 1 16 ? -14.336 -13.203 2.262 1 97.62 16 LYS B O 1
ATOM 1606 N N . SER B 1 17 ? -16.094 -12.805 0.828 1 97.25 17 SER B N 1
ATOM 1607 C CA . SER B 1 17 ? -16.062 -14.148 0.26 1 97.25 17 SER B CA 1
ATOM 1608 C C . SER B 1 17 ? -14.805 -14.383 -0.563 1 97.25 17 SER B C 1
ATOM 1610 O O . SER B 1 17 ? -14.227 -13.438 -1.098 1 97.25 17 SER B O 1
ATOM 1612 N N . ASP B 1 18 ? -14.359 -15.602 -0.599 1 97.38 18 ASP B N 1
ATOM 1613 C CA . ASP B 1 18 ? -13.344 -16.078 -1.523 1 97.38 18 ASP B CA 1
ATOM 1614 C C . ASP B 1 18 ? -13.922 -17.094 -2.508 1 97.38 18 ASP B C 1
ATOM 1616 O O . ASP B 1 18 ? -14.852 -17.828 -2.17 1 97.38 18 ASP B O 1
ATOM 1620 N N . LEU B 1 19 ? -13.484 -17.031 -3.701 1 97.94 19 LEU B N 1
ATOM 1621 C CA . LEU B 1 19 ? -13.711 -18.109 -4.652 1 97.94 19 LEU B CA 1
ATOM 1622 C C . LEU B 1 19 ? -12.68 -19.219 -4.484 1 97.94 19 LEU B C 1
ATOM 1624 O O . LEU B 1 19 ? -11.492 -19 -4.746 1 97.94 19 LEU B O 1
ATOM 1628 N N . THR B 1 20 ? -13.102 -20.391 -4.016 1 97.12 20 THR B N 1
ATOM 1629 C CA . THR B 1 20 ? -12.164 -21.484 -3.748 1 97.12 20 THR B CA 1
ATOM 1630 C C . THR B 1 20 ? -12.078 -22.438 -4.941 1 97.12 20 THR B C 1
ATOM 1632 O O . THR B 1 20 ? -12.875 -22.328 -5.879 1 97.12 20 THR B O 1
ATOM 1635 N N . THR B 1 21 ? -11.102 -23.328 -4.918 1 97.31 21 THR B N 1
ATOM 1636 C CA . THR B 1 21 ? -10.914 -24.281 -6.016 1 97.31 21 THR B CA 1
ATOM 1637 C C . THR B 1 21 ? -12.109 -25.219 -6.121 1 97.31 21 THR B C 1
ATOM 1639 O O . THR B 1 21 ? -12.43 -25.703 -7.211 1 97.31 21 THR B O 1
ATOM 1642 N N . LYS B 1 22 ? -12.844 -25.438 -5.051 1 96.38 22 LYS B N 1
ATOM 1643 C CA . LYS B 1 22 ? -14.008 -26.312 -5.027 1 96.38 22 LYS B CA 1
ATOM 1644 C C . LYS B 1 22 ? -15.195 -25.688 -5.738 1 96.38 22 LYS B C 1
ATOM 1646 O O . LYS B 1 22 ? -16.125 -26.391 -6.152 1 96.38 22 LYS B O 1
ATOM 1651 N N . ASP B 1 23 ? -15.148 -24.375 -5.859 1 97.19 23 ASP B N 1
ATOM 1652 C CA . ASP B 1 23 ? -16.219 -23.625 -6.508 1 97.19 23 ASP B CA 1
ATOM 1653 C C . ASP B 1 23 ? -16.047 -23.609 -8.023 1 97.19 23 ASP B C 1
ATOM 1655 O O . ASP B 1 23 ? -16.969 -23.234 -8.758 1 97.19 23 ASP B O 1
ATOM 1659 N N . ILE B 1 24 ? -14.883 -24 -8.461 1 97.75 24 ILE B N 1
ATOM 1660 C CA . ILE B 1 24 ? -14.586 -24 -9.891 1 97.75 24 ILE B CA 1
ATOM 1661 C C . ILE B 1 24 ? -15.023 -25.328 -10.508 1 97.75 24 ILE B C 1
ATOM 1663 O O . ILE B 1 24 ? -14.555 -26.391 -10.109 1 97.75 24 ILE B O 1
ATOM 1667 N N . PRO B 1 25 ? -15.82 -25.25 -11.547 1 95.44 25 PRO B N 1
ATOM 1668 C CA . PRO B 1 25 ? -16.266 -26.484 -12.203 1 95.44 25 PRO B CA 1
ATOM 1669 C C . PRO B 1 25 ? -15.117 -27.297 -12.789 1 95.44 25 PRO B C 1
ATOM 1671 O O . PRO B 1 25 ? -14.078 -26.734 -13.141 1 95.44 25 PRO B O 1
ATOM 1674 N N . SER B 1 26 ? -15.32 -28.562 -12.953 1 92.62 26 SER B N 1
ATOM 1675 C CA . SER B 1 26 ? -14.297 -29.469 -13.469 1 92.62 26 SER B CA 1
ATOM 1676 C C . SER B 1 26 ? -14.188 -29.375 -14.984 1 92.62 26 SER B C 1
ATOM 1678 O O . SER B 1 26 ? -13.234 -29.891 -15.578 1 92.62 26 SER B O 1
ATOM 1680 N N . LEU B 1 27 ? -15.086 -28.672 -15.633 1 94.69 27 LEU B N 1
ATOM 1681 C CA . LEU B 1 27 ? -15.047 -28.516 -17.094 1 94.69 27 LEU B CA 1
ATOM 1682 C C . LEU B 1 27 ? -14.43 -27.172 -17.484 1 94.69 27 LEU B C 1
ATOM 1684 O O . LEU B 1 27 ? -14.461 -26.219 -16.703 1 94.69 27 LEU B O 1
ATOM 1688 N N . ASP B 1 28 ? -13.953 -27.141 -18.672 1 96.31 28 ASP B N 1
ATOM 1689 C CA . ASP B 1 28 ? -13.438 -25.891 -19.219 1 96.31 28 ASP B CA 1
ATOM 1690 C C . ASP B 1 28 ? -14.555 -24.875 -19.391 1 96.31 28 ASP B C 1
ATOM 1692 O O . ASP B 1 28 ? -15.672 -25.219 -19.781 1 96.31 28 ASP B O 1
ATOM 1696 N N . LEU B 1 29 ? -14.258 -23.609 -19.094 1 97.44 29 LEU B N 1
ATOM 1697 C CA . LEU B 1 29 ? -15.281 -22.562 -19.109 1 97.44 29 LEU B CA 1
ATOM 1698 C C . LEU B 1 29 ? -14.977 -21.516 -20.172 1 97.44 29 LEU B C 1
ATOM 1700 O O . LEU B 1 29 ? -13.812 -21.234 -20.469 1 97.44 29 LEU B O 1
ATOM 1704 N N . TYR B 1 30 ? -16.062 -20.938 -20.688 1 97 30 TYR B N 1
ATOM 1705 C CA . TYR B 1 30 ? -15.953 -19.766 -21.547 1 97 30 TYR B CA 1
ATOM 1706 C C . TYR B 1 30 ? -15.742 -18.5 -20.734 1 97 30 TYR B C 1
ATOM 1708 O O . TYR B 1 30 ? -16.078 -18.453 -19.547 1 97 30 TYR B O 1
ATOM 1716 N N . MET B 1 31 ? -15.281 -17.531 -21.438 1 96.31 31 MET B N 1
ATOM 1717 C CA . MET B 1 31 ? -14.93 -16.266 -20.797 1 96.31 31 MET B CA 1
ATOM 1718 C C . MET B 1 31 ? -16.109 -15.703 -20.016 1 96.31 31 MET B C 1
ATOM 1720 O O . MET B 1 31 ? -15.961 -15.289 -18.859 1 96.31 31 MET B O 1
ATOM 1724 N N . ASP B 1 32 ? -17.297 -15.695 -20.625 1 97.06 32 ASP B N 1
ATOM 1725 C CA . ASP B 1 32 ? -18.484 -15.141 -19.969 1 97.06 32 ASP B CA 1
ATOM 1726 C C . ASP B 1 32 ? -18.859 -15.945 -18.734 1 97.06 32 ASP B C 1
ATOM 1728 O O . ASP B 1 32 ? -19.359 -15.391 -17.75 1 97.06 32 ASP B O 1
ATOM 1732 N N . GLN B 1 33 ? -18.562 -17.203 -18.719 1 98.19 33 GLN B N 1
ATOM 1733 C CA . GLN B 1 33 ? -18.844 -18.078 -17.578 1 98.19 33 GLN B CA 1
ATOM 1734 C C . GLN B 1 33 ? -17.891 -17.812 -16.422 1 98.19 33 GLN B C 1
ATOM 1736 O O . GLN B 1 33 ? -18.297 -17.859 -15.25 1 98.19 33 GLN B O 1
ATOM 1741 N N . ILE B 1 34 ? -16.672 -17.5 -16.797 1 98 34 ILE B N 1
ATOM 1742 C CA . ILE B 1 34 ? -15.68 -17.156 -15.781 1 98 34 ILE B CA 1
ATOM 1743 C C . ILE B 1 34 ? -16.062 -15.836 -15.102 1 98 34 ILE B C 1
ATOM 1745 O O . ILE B 1 34 ? -16.031 -15.727 -13.875 1 98 34 ILE B O 1
ATOM 1749 N N . MET B 1 35 ? -16.469 -14.922 -15.922 1 97.88 35 MET B N 1
ATOM 1750 C CA . MET B 1 35 ? -16.891 -13.641 -15.375 1 97.88 35 MET B CA 1
ATOM 1751 C C . MET B 1 35 ? -18.078 -13.82 -14.422 1 97.88 35 MET B C 1
ATOM 1753 O O . MET B 1 35 ? -18.109 -13.211 -13.359 1 97.88 35 MET B O 1
ATOM 1757 N N . THR B 1 36 ? -19.016 -14.656 -14.789 1 97.44 36 THR B N 1
ATOM 1758 C CA . THR B 1 36 ? -20.188 -14.953 -13.961 1 97.44 36 THR B CA 1
ATOM 1759 C C . THR B 1 36 ? -19.766 -15.648 -12.672 1 97.44 36 THR B C 1
ATOM 1761 O O . THR B 1 36 ? -20.281 -15.32 -11.594 1 97.44 36 THR B O 1
ATOM 1764 N N . LEU B 1 37 ? -18.859 -16.594 -12.766 1 98.06 37 LEU B N 1
ATOM 1765 C CA . LEU B 1 37 ? -18.328 -17.297 -11.609 1 98.06 37 LEU B CA 1
ATOM 1766 C C . LEU B 1 37 ? -17.734 -16.328 -10.594 1 98.06 37 LEU B C 1
ATOM 1768 O O . LEU B 1 37 ? -18.031 -16.406 -9.406 1 98.06 37 LEU B O 1
ATOM 1772 N N . PHE B 1 38 ? -16.938 -15.383 -11.062 1 97.94 38 PHE B N 1
ATOM 1773 C CA . PHE B 1 38 ? -16.344 -14.359 -10.203 1 97.94 38 PHE B CA 1
ATOM 1774 C C . PHE B 1 38 ? -17.422 -13.484 -9.578 1 97.94 38 PHE B C 1
ATOM 1776 O O . PHE B 1 38 ? -17.422 -13.258 -8.367 1 97.94 38 PHE B O 1
ATOM 1783 N N . ASP B 1 39 ? -18.328 -13.102 -10.359 1 96.38 39 ASP B N 1
ATOM 1784 C CA . ASP B 1 39 ? -19.359 -12.188 -9.891 1 96.38 39 ASP B CA 1
ATOM 1785 C C . ASP B 1 39 ? -20.25 -12.852 -8.844 1 96.38 39 ASP B C 1
ATOM 1787 O O . ASP B 1 39 ? -20.609 -12.234 -7.84 1 96.38 39 ASP B O 1
ATOM 1791 N N . ASP B 1 40 ? -20.609 -14.039 -9.094 1 96.12 40 ASP B N 1
ATOM 1792 C CA . ASP B 1 40 ? -21.5 -14.758 -8.195 1 96.12 40 ASP B CA 1
ATOM 1793 C C . ASP B 1 40 ? -20.859 -15.008 -6.84 1 96.12 40 ASP B C 1
ATOM 1795 O O . ASP B 1 40 ? -21.516 -14.938 -5.805 1 96.12 40 ASP B O 1
ATOM 1799 N N . HIS B 1 41 ? -19.547 -15.242 -6.852 1 97.44 41 HIS B N 1
ATOM 1800 C CA . HIS B 1 41 ? -18.891 -15.703 -5.629 1 97.44 41 HIS B CA 1
ATOM 1801 C C . HIS B 1 41 ? -18.203 -14.547 -4.906 1 97.44 41 HIS B C 1
ATOM 1803 O O . HIS B 1 41 ? -17.922 -14.641 -3.709 1 97.44 41 HIS B O 1
ATOM 1809 N N . LEU B 1 42 ? -17.891 -13.453 -5.66 1 97.88 42 LEU B N 1
ATOM 1810 C CA . LEU B 1 42 ? -17.062 -12.414 -5.07 1 97.88 42 LEU B CA 1
ATOM 1811 C C . LEU B 1 42 ? -17.766 -11.062 -5.082 1 97.88 42 LEU B C 1
ATOM 1813 O O . LEU B 1 42 ? -17.125 -10.016 -5.02 1 97.88 42 LEU B O 1
ATOM 1817 N N . GLN B 1 43 ? -19.109 -11.078 -5.129 1 95.75 43 GLN B N 1
ATOM 1818 C CA . GLN B 1 43 ? -19.891 -9.852 -5.238 1 95.75 43 GLN B CA 1
ATOM 1819 C C . GLN B 1 43 ? -19.594 -8.906 -4.074 1 95.75 43 GLN B C 1
ATOM 1821 O O . GLN B 1 43 ? -19.578 -7.684 -4.254 1 95.75 43 GLN B O 1
ATOM 1826 N N . ASP B 1 44 ? -19.406 -9.469 -2.918 1 96.88 44 ASP B N 1
ATOM 1827 C CA . ASP B 1 44 ? -19.203 -8.648 -1.729 1 96.88 44 ASP B CA 1
ATOM 1828 C C . ASP B 1 44 ? -17.797 -8.047 -1.702 1 96.88 44 ASP B C 1
ATOM 1830 O O . ASP B 1 44 ? -17.469 -7.258 -0.812 1 96.88 44 ASP B O 1
ATOM 1834 N N . ASN B 1 45 ? -16.953 -8.359 -2.727 1 97.5 45 ASN B N 1
ATOM 1835 C CA . ASN B 1 45 ? -15.617 -7.773 -2.84 1 97.5 45 ASN B CA 1
ATOM 1836 C C . ASN B 1 45 ? -15.641 -6.48 -3.648 1 97.5 45 ASN B C 1
ATOM 1838 O O . ASN B 1 45 ? -14.648 -5.758 -3.705 1 97.5 45 ASN B O 1
ATOM 1842 N N . LYS B 1 46 ? -16.859 -6.234 -4.254 1 96.06 46 LYS B N 1
ATOM 1843 C CA . LYS B 1 46 ? -17.031 -4.941 -4.914 1 96.06 46 LYS B CA 1
ATOM 1844 C C . LYS B 1 46 ? -17.109 -3.811 -3.896 1 96.06 46 LYS B C 1
ATOM 1846 O O . LYS B 1 46 ? -17.797 -3.941 -2.873 1 96.06 46 LYS B O 1
ATOM 1851 N N . ARG B 1 47 ? -16.359 -2.648 -4.184 1 95.94 47 ARG B N 1
ATOM 1852 C CA . ARG B 1 47 ? -16.516 -1.482 -3.316 1 95.94 47 ARG B CA 1
ATOM 1853 C C . ARG B 1 47 ? -17.828 -0.768 -3.582 1 95.94 47 ARG B C 1
ATOM 1855 O O . ARG B 1 47 ? -18.547 -0.401 -2.645 1 95.94 47 ARG B O 1
ATOM 1862 N N . PHE B 1 48 ? -18.188 -0.664 -4.875 1 94.25 48 PHE B N 1
ATOM 1863 C CA . PHE B 1 48 ? -19.469 -0.098 -5.316 1 94.25 48 PHE B CA 1
ATOM 1864 C C . PHE B 1 48 ? -20.25 -1.106 -6.148 1 94.25 48 PHE B C 1
ATOM 1866 O O . PHE B 1 48 ? -19.656 -1.965 -6.809 1 94.25 48 PHE B O 1
ATOM 1873 N N . VAL B 1 49 ? -21.484 -0.947 -6.27 1 92.75 49 VAL B N 1
ATOM 1874 C CA . VAL B 1 49 ? -22.406 -1.922 -6.855 1 92.75 49 VAL B CA 1
ATOM 1875 C C . VAL B 1 49 ? -22.078 -2.127 -8.328 1 92.75 49 VAL B C 1
ATOM 1877 O O . VAL B 1 49 ? -22.141 -3.248 -8.836 1 92.75 49 VAL B O 1
ATOM 1880 N N . ASP B 1 50 ? -21.578 -1.132 -8.984 1 93.81 50 ASP B N 1
ATOM 1881 C CA . ASP B 1 50 ? -21.391 -1.191 -10.43 1 93.81 50 ASP B CA 1
ATOM 1882 C C . ASP B 1 50 ? -19.953 -1.591 -10.781 1 93.81 50 ASP B C 1
ATOM 1884 O O . ASP B 1 50 ? -19.609 -1.747 -11.953 1 93.81 50 ASP B O 1
ATOM 1888 N N . ASP B 1 51 ? -19.156 -1.848 -9.758 1 94.75 51 ASP B N 1
ATOM 1889 C CA . ASP B 1 51 ? -17.781 -2.256 -10.023 1 94.75 51 ASP B CA 1
ATOM 1890 C C . ASP B 1 51 ? -17.734 -3.6 -10.742 1 94.75 51 ASP B C 1
ATOM 1892 O O . ASP B 1 51 ? -18.562 -4.469 -10.5 1 94.75 51 ASP B O 1
ATOM 1896 N N . LYS B 1 52 ? -16.734 -3.752 -11.641 1 95.06 52 LYS B N 1
ATOM 1897 C CA . LYS B 1 52 ? -16.484 -5.035 -12.289 1 95.06 52 LYS B CA 1
ATOM 1898 C C . LYS B 1 52 ? -15.258 -5.727 -11.688 1 95.06 52 LYS B C 1
ATOM 1900 O O . LYS B 1 52 ? -14.195 -5.121 -11.57 1 95.06 52 LYS B O 1
ATOM 1905 N N . LEU B 1 53 ? -15.375 -6.883 -11.289 1 96.12 53 LEU B N 1
ATOM 1906 C CA . LEU B 1 53 ? -14.305 -7.652 -10.672 1 96.12 53 LEU B CA 1
ATOM 1907 C C . LEU B 1 53 ? -13.367 -8.227 -11.734 1 96.12 53 LEU B C 1
ATOM 1909 O O . LEU B 1 53 ? -12.156 -8.328 -11.516 1 96.12 53 LEU B O 1
ATOM 1913 N N . LEU B 1 54 ? -13.914 -8.586 -12.836 1 96.69 54 LEU B N 1
ATOM 1914 C CA . LEU B 1 54 ? -13.211 -9.203 -13.961 1 96.69 54 LEU B CA 1
ATOM 1915 C C . LEU B 1 54 ? -13.898 -8.867 -15.281 1 96.69 54 LEU B C 1
ATOM 1917 O O . LEU B 1 54 ? -15.125 -8.961 -15.383 1 96.69 54 LEU B O 1
ATOM 1921 N N . THR B 1 55 ? -13.117 -8.43 -16.203 1 97 55 THR B N 1
ATOM 1922 C CA . THR B 1 55 ? -13.68 -8.086 -17.5 1 97 55 THR B CA 1
ATOM 1923 C C . THR B 1 55 ? -13.016 -8.898 -18.609 1 97 55 THR B C 1
ATOM 1925 O O . THR B 1 55 ? -11.977 -9.531 -18.391 1 97 55 THR B O 1
ATOM 1928 N N . LYS B 1 56 ? -13.656 -8.828 -19.719 1 96.25 56 LYS B N 1
ATOM 1929 C CA . LYS B 1 56 ? -13.102 -9.5 -20.891 1 96.25 56 LYS B CA 1
ATOM 1930 C C . LYS B 1 56 ? -11.727 -8.945 -21.234 1 96.25 56 LYS B C 1
ATOM 1932 O O . LYS B 1 56 ? -10.797 -9.711 -21.531 1 96.25 56 LYS B O 1
ATOM 1937 N N . THR B 1 57 ? -11.625 -7.641 -21.172 1 96.81 57 THR B N 1
ATOM 1938 C CA . THR B 1 57 ? -10.359 -6.969 -21.469 1 96.81 57 THR B CA 1
ATOM 1939 C C . THR B 1 57 ? -9.266 -7.426 -20.516 1 96.81 57 THR B C 1
ATOM 1941 O O . THR B 1 57 ? -8.141 -7.688 -20.938 1 96.81 57 THR B O 1
ATOM 1944 N N . MET B 1 58 ? -9.562 -7.535 -19.25 1 96.5 58 MET B N 1
ATOM 1945 C CA . MET B 1 58 ? -8.609 -8 -18.25 1 96.5 58 MET B CA 1
ATOM 1946 C C . MET B 1 58 ? -8.117 -9.406 -18.578 1 96.5 58 MET B C 1
ATOM 1948 O O . MET B 1 58 ? -6.914 -9.656 -18.625 1 96.5 58 MET B O 1
ATOM 1952 N N . ILE B 1 59 ? -9.039 -10.312 -18.812 1 96.31 59 ILE B N 1
ATOM 1953 C CA . ILE B 1 59 ? -8.688 -11.695 -19.109 1 96.31 59 ILE B CA 1
ATOM 1954 C C . ILE B 1 59 ? -7.762 -11.742 -20.312 1 96.31 59 ILE B C 1
ATOM 1956 O O . ILE B 1 59 ? -6.746 -12.453 -20.312 1 96.31 59 ILE B O 1
ATOM 1960 N N . ASN B 1 60 ? -8.094 -10.992 -21.344 1 94.31 60 ASN B N 1
ATOM 1961 C CA . ASN B 1 60 ? -7.266 -10.93 -22.547 1 94.31 60 ASN B CA 1
ATOM 1962 C C . ASN B 1 60 ? -5.863 -10.414 -22.234 1 94.31 60 ASN B C 1
ATOM 1964 O O . ASN B 1 60 ? -4.875 -10.922 -22.766 1 94.31 60 ASN B O 1
ATOM 1968 N N . ASN B 1 61 ? -5.812 -9.445 -21.406 1 94.94 61 ASN B N 1
ATOM 1969 C CA . ASN B 1 61 ? -4.523 -8.883 -21 1 94.94 61 ASN B CA 1
ATOM 1970 C C . ASN B 1 61 ? -3.67 -9.914 -20.266 1 94.94 61 ASN B C 1
ATOM 1972 O O . ASN B 1 61 ? -2.459 -9.984 -20.484 1 94.94 61 ASN B O 1
ATOM 1976 N N . TYR B 1 62 ? -4.316 -10.664 -19.391 1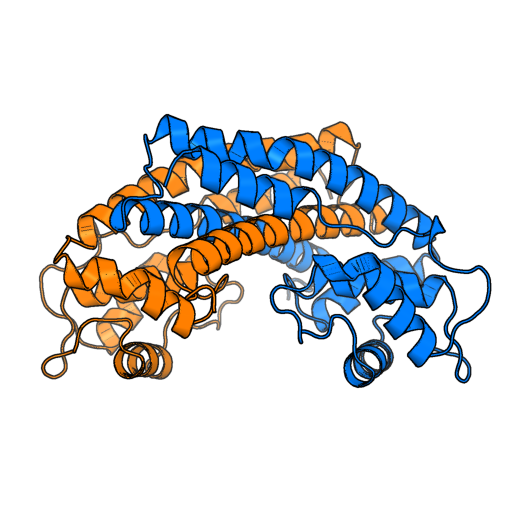 95.25 62 TYR B N 1
ATOM 1977 C CA . TYR B 1 62 ? -3.604 -11.688 -18.641 1 95.25 62 TYR B CA 1
ATOM 1978 C C . TYR B 1 62 ? -3.02 -12.742 -19.578 1 95.25 62 TYR B C 1
ATOM 1980 O O . TYR B 1 62 ? -1.897 -13.211 -19.375 1 95.25 62 TYR B O 1
ATOM 1988 N N . SER B 1 63 ? -3.834 -13.086 -20.547 1 92.81 63 SER B N 1
ATOM 1989 C CA . SER B 1 63 ? -3.389 -14.062 -21.547 1 92.81 63 SER B CA 1
ATOM 1990 C C . SER B 1 63 ? -2.236 -13.508 -22.375 1 92.81 63 SER B C 1
ATOM 1992 O O . SER B 1 63 ? -1.212 -14.172 -22.547 1 92.81 63 SER B O 1
ATOM 1994 N N . LYS B 1 64 ? -2.385 -12.258 -22.781 1 92.94 64 LYS B N 1
ATOM 1995 C CA . LYS B 1 64 ? -1.383 -11.617 -23.625 1 92.94 64 LYS B CA 1
ATOM 1996 C C . LYS B 1 64 ? -0.07 -11.422 -22.875 1 92.94 64 LYS B C 1
ATOM 1998 O O . LYS B 1 64 ? 1.01 -11.539 -23.453 1 92.94 64 LYS B O 1
ATOM 2003 N N . ALA B 1 65 ? -0.1 -11.164 -21.656 1 92.69 65 ALA B N 1
ATOM 2004 C CA . ALA B 1 65 ? 1.077 -10.906 -20.828 1 92.69 65 ALA B CA 1
ATOM 2005 C C . ALA B 1 65 ? 1.769 -12.211 -20.438 1 92.69 65 ALA B C 1
ATOM 2007 O O . ALA B 1 65 ? 2.881 -12.203 -19.906 1 92.69 65 ALA B O 1
ATOM 2008 N N . GLY B 1 66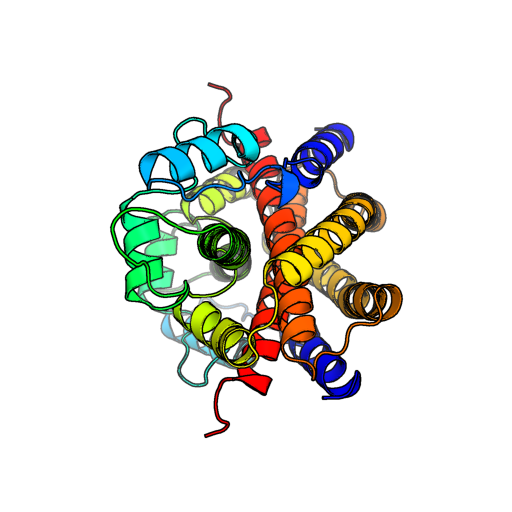 ? 1.062 -13.32 -20.594 1 91.12 66 GLY B N 1
ATOM 2009 C CA . GLY B 1 66 ? 1.651 -14.609 -20.266 1 91.12 66 GLY B CA 1
ATOM 2010 C C . GLY B 1 66 ? 1.526 -14.977 -18.797 1 91.12 66 GLY B C 1
ATOM 2011 O O . GLY B 1 66 ? 2.309 -15.781 -18.297 1 91.12 66 GLY B O 1
ATOM 2012 N N . VAL B 1 67 ? 0.684 -14.328 -18.078 1 93.5 67 VAL B N 1
ATOM 2013 C CA . VAL B 1 67 ? 0.517 -14.602 -16.656 1 93.5 67 VAL B CA 1
ATOM 2014 C C . VAL B 1 67 ? -0.325 -15.867 -16.484 1 93.5 67 VAL B C 1
ATOM 2016 O O . VAL B 1 67 ? -0.193 -16.562 -15.469 1 93.5 67 VAL B O 1
ATOM 2019 N N . ILE B 1 68 ? -1.226 -16.141 -17.406 1 92.44 68 ILE B N 1
ATOM 2020 C CA . ILE B 1 68 ? -1.928 -17.422 -17.391 1 92.44 68 ILE B CA 1
ATOM 2021 C C . ILE B 1 68 ? -1.387 -18.312 -18.5 1 92.44 68 ILE B C 1
ATOM 2023 O O . ILE B 1 68 ? -0.849 -17.828 -19.484 1 92.44 68 ILE B O 1
ATOM 2027 N N . LYS B 1 69 ? -1.467 -19.578 -18.312 1 85.31 69 LYS B N 1
ATOM 2028 C CA . LYS B 1 69 ? -1.014 -20.516 -19.328 1 85.31 69 LYS B CA 1
ATOM 2029 C C . LYS B 1 69 ? -1.746 -20.297 -20.656 1 85.31 69 LYS B C 1
ATOM 2031 O O . LYS B 1 69 ? -2.887 -19.828 -20.656 1 85.31 69 LYS B O 1
ATOM 2036 N N . PRO B 1 70 ? -1.13 -20.578 -21.672 1 84.06 70 PRO B N 1
ATOM 2037 C CA . PRO B 1 70 ? -1.738 -20.344 -22.984 1 84.06 70 PRO B CA 1
ATOM 2038 C C . PRO B 1 70 ? -3.096 -21.031 -23.141 1 84.06 70 PRO B C 1
ATOM 2040 O O . PRO B 1 70 ? -3.283 -22.156 -22.641 1 84.06 70 PRO B O 1
ATOM 2043 N N . VAL B 1 71 ? -4.016 -20.297 -23.594 1 82.81 71 VAL B N 1
ATOM 2044 C CA . VAL B 1 71 ? -5.375 -20.781 -23.781 1 82.81 71 VAL B CA 1
ATOM 2045 C C . VAL B 1 71 ? -5.488 -21.484 -25.141 1 82.81 71 VAL B C 1
ATOM 2047 O O . VAL B 1 71 ? -5 -20.969 -26.141 1 82.81 71 VAL B O 1
ATOM 2050 N N . LYS B 1 72 ? -5.934 -22.75 -25.125 1 83.19 72 LYS B N 1
ATOM 2051 C CA . LYS B 1 72 ? -6.211 -23.484 -26.359 1 83.19 72 LYS B CA 1
ATOM 2052 C C . LYS B 1 72 ? -7.676 -23.359 -26.75 1 83.19 72 LYS B C 1
ATOM 2054 O O . LYS B 1 72 ? -8.562 -23.875 -26.047 1 83.19 72 LYS B O 1
ATOM 2059 N N . GLY B 1 73 ? -7.992 -22.578 -27.766 1 88.44 73 GLY B N 1
ATOM 2060 C CA . GLY B 1 73 ? -9.375 -22.375 -28.172 1 88.44 73 GLY B CA 1
ATOM 2061 C C . GLY B 1 73 ? -10.062 -21.266 -27.406 1 88.44 73 GLY B C 1
ATOM 2062 O O . GLY B 1 73 ? -9.461 -20.234 -27.141 1 88.44 73 GLY B O 1
ATOM 2063 N N . LYS B 1 74 ? -11.414 -21.562 -27.094 1 91.69 74 LYS B N 1
ATOM 2064 C CA . LYS B 1 74 ? -12.188 -20.5 -26.469 1 91.69 74 LYS B CA 1
ATOM 2065 C C . LYS B 1 74 ? -12.5 -20.828 -25.016 1 91.69 74 LYS B C 1
ATOM 2067 O O . LYS B 1 74 ? -13.109 -20.016 -24.297 1 91.69 74 LYS B O 1
ATOM 2072 N N . LYS B 1 75 ? -12.031 -21.922 -24.578 1 95.19 75 LYS B N 1
ATOM 2073 C CA . LYS B 1 75 ? -12.352 -22.344 -23.219 1 95.19 75 LYS B CA 1
ATOM 2074 C C . LYS B 1 75 ? -11.109 -22.312 -22.328 1 95.19 75 LYS B C 1
ATOM 2076 O O . LYS B 1 75 ? -9.992 -22.516 -22.812 1 95.19 75 LYS B O 1
ATOM 2081 N N . TYR B 1 76 ? -11.297 -22.078 -21.094 1 96.44 76 TYR B N 1
ATOM 2082 C CA . TYR B 1 76 ? -10.234 -21.984 -20.109 1 96.44 76 TYR B CA 1
ATOM 2083 C C . TYR B 1 76 ? -10.297 -23.156 -19.125 1 96.44 76 TYR B C 1
ATOM 2085 O O . TYR B 1 76 ? -11.375 -23.531 -18.672 1 96.44 76 TYR B O 1
ATOM 2093 N N . THR B 1 77 ? -9.148 -23.688 -18.859 1 94.75 77 THR B N 1
ATOM 2094 C CA . THR B 1 77 ? -9.039 -24.812 -17.922 1 94.75 77 THR B CA 1
ATOM 2095 C C . THR B 1 77 ? -9.125 -24.312 -16.484 1 94.75 77 THR B C 1
ATOM 2097 O O . THR B 1 77 ? -9.008 -23.109 -16.234 1 94.75 77 THR B O 1
ATOM 2100 N N . LYS B 1 78 ? -9.258 -25.281 -15.562 1 95.31 78 LYS B N 1
ATOM 2101 C CA . LYS B 1 78 ? -9.266 -24.953 -14.141 1 95.31 78 LYS B CA 1
ATOM 2102 C C . LYS B 1 78 ? -7.977 -24.25 -13.727 1 95.31 78 LYS B C 1
ATOM 2104 O O . LYS B 1 78 ? -8.008 -23.297 -12.953 1 95.31 78 LYS B O 1
ATOM 2109 N N . GLU B 1 79 ? -6.914 -24.688 -14.25 1 94.19 79 GLU B N 1
ATOM 2110 C CA . GLU B 1 79 ? -5.617 -24.109 -13.922 1 94.19 79 GLU B CA 1
ATOM 2111 C C . GLU B 1 79 ? -5.543 -22.641 -14.359 1 94.19 79 GLU B C 1
ATOM 2113 O O . GLU B 1 79 ? -5.031 -21.797 -13.625 1 94.19 79 GLU B O 1
ATOM 2118 N N . GLN B 1 80 ? -6.066 -22.391 -15.508 1 95.62 80 GLN B N 1
ATOM 2119 C CA . GLN B 1 80 ? -6.086 -21.016 -16.016 1 95.62 80 GLN B CA 1
ATOM 2120 C C . GLN B 1 80 ? -6.973 -20.125 -15.156 1 95.62 80 GLN B C 1
ATOM 2122 O O . GLN B 1 80 ? -6.641 -18.969 -14.898 1 95.62 80 GLN B O 1
ATOM 2127 N N . ILE B 1 81 ? -8.07 -20.656 -14.711 1 97.31 81 ILE B N 1
ATOM 2128 C CA . ILE B 1 81 ? -8.984 -19.891 -13.859 1 97.31 81 ILE B CA 1
ATOM 2129 C C . ILE B 1 81 ? -8.305 -19.594 -12.523 1 97.31 81 ILE B C 1
ATOM 2131 O O . ILE B 1 81 ? -8.406 -18.469 -12.016 1 97.31 81 ILE B O 1
ATOM 2135 N N . ILE B 1 82 ? -7.57 -20.547 -12.016 1 97.31 82 ILE B N 1
ATOM 2136 C CA . ILE B 1 82 ? -6.828 -20.328 -10.781 1 97.31 82 ILE B CA 1
ATOM 2137 C C . ILE B 1 82 ? -5.758 -19.25 -11 1 97.31 82 ILE B C 1
ATOM 2139 O O . ILE B 1 82 ? -5.531 -18.406 -10.141 1 97.31 82 ILE B O 1
ATOM 2143 N N . GLY B 1 83 ? -5.125 -19.328 -12.156 1 96.12 83 GLY B N 1
ATOM 2144 C CA . GLY B 1 83 ? -4.191 -18.25 -12.5 1 96.12 83 GLY B CA 1
ATOM 2145 C C . GLY B 1 83 ? -4.812 -16.875 -12.43 1 96.12 83 GLY B C 1
ATOM 2146 O O . GLY B 1 83 ? -4.207 -15.945 -11.898 1 96.12 83 GLY B O 1
ATOM 2147 N N . MET B 1 84 ? -6.016 -16.75 -12.914 1 97.19 84 MET B N 1
ATOM 2148 C CA . MET B 1 84 ? -6.738 -15.484 -12.859 1 97.19 84 MET B CA 1
ATOM 2149 C C . MET B 1 84 ? -7.016 -15.07 -11.422 1 97.19 84 MET B C 1
ATOM 2151 O O . MET B 1 84 ? -6.953 -13.891 -11.086 1 97.19 84 MET B O 1
ATOM 2155 N N . LEU B 1 85 ? -7.324 -16.047 -10.609 1 97.81 85 LEU B N 1
ATOM 2156 C CA . LEU B 1 85 ? -7.582 -15.766 -9.203 1 97.81 85 LEU B CA 1
ATOM 2157 C C . LEU B 1 85 ? -6.316 -15.273 -8.508 1 97.81 85 LEU B C 1
ATOM 2159 O O . LEU B 1 85 ? -6.383 -14.398 -7.645 1 97.81 85 LEU B O 1
ATOM 2163 N N . LEU B 1 86 ? -5.168 -15.844 -8.961 1 97.88 86 LEU B N 1
ATOM 2164 C CA . LEU B 1 86 ? -3.906 -15.359 -8.406 1 97.88 86 LEU B CA 1
ATOM 2165 C C . LEU B 1 86 ? -3.674 -13.898 -8.781 1 97.88 86 LEU B C 1
ATOM 2167 O O . LEU B 1 86 ? -3.344 -13.078 -7.918 1 97.88 86 LEU B O 1
ATOM 2171 N N . VAL B 1 87 ? -3.891 -13.609 -10.023 1 97.81 87 VAL B N 1
ATOM 2172 C CA . VAL B 1 87 ? -3.723 -12.234 -10.492 1 97.81 87 VAL B CA 1
ATOM 2173 C C . VAL B 1 87 ? -4.676 -11.312 -9.734 1 97.81 87 VAL B C 1
ATOM 2175 O O . VAL B 1 87 ? -4.281 -10.242 -9.281 1 97.81 87 VAL B O 1
ATOM 2178 N N . TYR B 1 88 ? -5.906 -11.766 -9.586 1 97.44 88 TYR B N 1
ATOM 2179 C CA . TYR B 1 88 ? -6.945 -11 -8.898 1 97.44 88 TYR B CA 1
ATOM 2180 C C . TYR B 1 88 ? -6.5 -10.617 -7.492 1 97.44 88 TYR B C 1
ATOM 2182 O O . TYR B 1 88 ? -6.77 -9.5 -7.031 1 97.44 88 TYR B O 1
ATOM 2190 N N . ASN B 1 89 ? -5.793 -11.453 -6.836 1 97.69 89 ASN B N 1
ATOM 2191 C CA . ASN B 1 89 ? -5.383 -11.234 -5.453 1 97.69 89 ASN B CA 1
ATOM 2192 C C . ASN B 1 89 ? -4.094 -10.414 -5.371 1 97.69 89 ASN B C 1
ATOM 2194 O O . ASN B 1 89 ? -3.803 -9.812 -4.34 1 97.69 89 ASN B O 1
ATOM 2198 N N . LEU B 1 90 ? -3.373 -10.367 -6.516 1 98.31 90 LEU B N 1
ATOM 2199 C CA . LEU B 1 90 ? -2.041 -9.773 -6.461 1 98.31 90 LEU B CA 1
ATOM 2200 C C . LEU B 1 90 ? -2.033 -8.398 -7.121 1 98.31 90 LEU B C 1
ATOM 2202 O O . LEU B 1 90 ? -1.186 -7.559 -6.805 1 98.31 90 LEU B O 1
ATOM 2206 N N . LYS B 1 91 ? -2.984 -8.148 -7.945 1 95.81 91 LYS B N 1
ATOM 2207 C CA . LYS B 1 91 ? -2.863 -7.047 -8.898 1 95.81 91 LYS B CA 1
ATOM 2208 C C . LYS B 1 91 ? -2.994 -5.699 -8.195 1 95.81 91 LYS B C 1
ATOM 2210 O O . LYS B 1 91 ? -2.605 -4.664 -8.742 1 95.81 91 LYS B O 1
ATOM 2215 N N . ASN B 1 92 ? -3.564 -5.648 -7 1 94.75 92 ASN B N 1
ATOM 2216 C CA . ASN B 1 92 ? -3.67 -4.391 -6.27 1 94.75 92 ASN B CA 1
ATOM 2217 C C . ASN B 1 92 ? -2.359 -4.031 -5.574 1 94.75 92 ASN B C 1
ATOM 2219 O O . ASN B 1 92 ? -2.166 -2.889 -5.156 1 94.75 92 ASN B O 1
ATOM 2223 N N . THR B 1 93 ? -1.423 -4.992 -5.496 1 97.25 93 THR B N 1
ATOM 2224 C CA . THR B 1 93 ? -0.2 -4.77 -4.734 1 97.25 93 THR B CA 1
ATOM 2225 C C . THR B 1 93 ? 1.011 -4.699 -5.66 1 97.25 93 THR B C 1
ATOM 2227 O O . THR B 1 93 ? 1.96 -3.959 -5.395 1 97.25 93 THR B O 1
ATOM 2230 N N . ILE B 1 94 ? 0.914 -5.473 -6.738 1 97.5 94 ILE B N 1
ATOM 2231 C CA . ILE B 1 94 ? 2.066 -5.508 -7.633 1 97.5 94 ILE B CA 1
ATOM 2232 C C . ILE B 1 94 ? 1.596 -5.469 -9.086 1 97.5 94 ILE B C 1
ATOM 2234 O O . ILE B 1 94 ? 0.407 -5.648 -9.359 1 97.5 94 ILE B O 1
ATOM 2238 N N . THR B 1 95 ? 2.512 -5.176 -10.047 1 96.5 95 THR B N 1
ATOM 2239 C CA . THR B 1 95 ? 2.184 -4.996 -11.453 1 96.5 95 THR B CA 1
ATOM 2240 C C . THR B 1 95 ? 2.01 -6.348 -12.141 1 96.5 95 THR B C 1
ATOM 2242 O O . THR B 1 95 ? 2.447 -7.379 -11.625 1 96.5 95 THR B O 1
ATOM 2245 N N . ILE B 1 96 ? 1.385 -6.387 -13.234 1 96.38 96 ILE B N 1
ATOM 2246 C CA . ILE B 1 96 ? 1.162 -7.586 -14.031 1 96.38 96 ILE B CA 1
ATOM 2247 C C . ILE B 1 96 ? 2.504 -8.195 -14.438 1 96.38 96 ILE B C 1
ATOM 2249 O O . ILE B 1 96 ? 2.658 -9.414 -14.469 1 96.38 96 ILE B O 1
ATOM 2253 N N . GLN B 1 97 ? 3.51 -7.336 -14.742 1 95.56 97 GLN B N 1
ATOM 2254 C CA . GLN B 1 97 ? 4.84 -7.816 -15.109 1 95.56 97 GLN B CA 1
ATOM 2255 C C . GLN B 1 97 ? 5.504 -8.539 -13.938 1 95.56 97 GLN B C 1
ATOM 2257 O O . GLN B 1 97 ? 6.137 -9.578 -14.125 1 95.56 97 GLN B O 1
ATOM 2262 N N . GLU B 1 98 ? 5.355 -7.988 -12.805 1 97.38 98 GLU B N 1
ATOM 2263 C CA . GLU B 1 98 ? 5.891 -8.633 -11.609 1 97.38 98 GLU B CA 1
ATOM 2264 C C . GLU B 1 98 ? 5.184 -9.961 -11.336 1 97.38 98 GLU B C 1
ATOM 2266 O O . GLU B 1 98 ? 5.82 -10.938 -10.938 1 97.38 98 GLU B O 1
ATOM 2271 N N . ILE B 1 99 ? 3.85 -9.992 -11.523 1 98 99 ILE B N 1
ATOM 2272 C CA . ILE B 1 99 ? 3.088 -11.227 -11.359 1 98 99 ILE B CA 1
ATOM 2273 C C . ILE B 1 99 ? 3.615 -12.297 -12.312 1 98 99 ILE B C 1
ATOM 2275 O O . ILE B 1 99 ? 3.801 -13.453 -11.93 1 98 99 ILE B O 1
ATOM 2279 N N . LYS B 1 100 ? 3.889 -11.859 -13.531 1 96.19 100 LYS B N 1
ATOM 2280 C CA . LYS B 1 100 ? 4.465 -12.773 -14.516 1 96.19 100 LYS B CA 1
ATOM 2281 C C . LYS B 1 100 ? 5.789 -13.344 -14.023 1 96.19 100 LYS B C 1
ATOM 2283 O O . LYS B 1 100 ? 6.023 -14.555 -14.125 1 96.19 100 LYS B O 1
ATOM 2288 N N . GLN B 1 101 ? 6.641 -12.508 -13.461 1 96.25 101 GLN B N 1
ATOM 2289 C CA . GLN B 1 101 ? 7.945 -12.93 -12.969 1 96.25 101 GLN B CA 1
ATOM 2290 C C . GLN B 1 101 ? 7.805 -13.938 -11.828 1 96.25 101 GLN B C 1
ATOM 2292 O O . GLN B 1 101 ? 8.547 -14.922 -11.766 1 96.25 101 GLN B O 1
ATOM 2297 N N . VAL B 1 102 ? 6.844 -13.719 -10.977 1 96.69 102 VAL B N 1
ATOM 2298 C CA . VAL B 1 102 ? 6.645 -14.555 -9.805 1 96.69 102 VAL B CA 1
ATOM 2299 C C . VAL B 1 102 ? 6.062 -15.906 -10.219 1 96.69 102 VAL B C 1
ATOM 2301 O O . VAL B 1 102 ? 6.406 -16.938 -9.641 1 96.69 102 VAL B O 1
ATOM 2304 N N . LEU B 1 103 ? 5.254 -15.938 -11.242 1 96 103 LEU B N 1
ATOM 2305 C CA . LEU B 1 103 ? 4.543 -17.141 -11.656 1 96 103 LEU B CA 1
ATOM 2306 C C . LEU B 1 103 ? 5.41 -17.984 -12.578 1 96 103 LEU B C 1
ATOM 2308 O O . LEU B 1 103 ? 5.211 -19.203 -12.68 1 96 103 LEU B O 1
ATOM 2312 N N . ALA B 1 104 ? 6.348 -17.406 -13.258 1 94.69 104 ALA B N 1
ATOM 2313 C CA . ALA B 1 104 ? 7.137 -18.078 -14.289 1 94.69 104 ALA B CA 1
ATOM 2314 C C . ALA B 1 104 ? 7.805 -19.344 -13.742 1 94.69 104 ALA B C 1
ATOM 2316 O O . ALA B 1 104 ? 7.641 -20.422 -14.297 1 94.69 104 ALA B O 1
ATOM 2317 N N . PRO B 1 105 ? 8.547 -19.219 -12.625 1 95 105 PRO B N 1
ATOM 2318 C CA . PRO B 1 105 ? 9.195 -20.422 -12.102 1 95 105 PRO B CA 1
ATOM 2319 C C . PRO B 1 105 ? 8.195 -21.469 -11.609 1 95 105 PRO B C 1
ATOM 2321 O O . PRO B 1 105 ? 8.484 -22.656 -11.641 1 95 105 PRO B O 1
ATOM 2324 N N . VAL B 1 106 ? 7.066 -21.016 -11.125 1 94.75 106 VAL B N 1
ATOM 2325 C CA . VAL B 1 106 ? 6.027 -21.938 -10.656 1 94.75 106 VAL B CA 1
ATOM 2326 C C . VAL B 1 106 ? 5.488 -22.734 -11.836 1 94.75 106 VAL B C 1
ATOM 2328 O O . VAL B 1 106 ? 5.324 -23.953 -11.734 1 94.75 106 VAL B O 1
ATOM 2331 N N . TYR B 1 107 ? 5.203 -22.047 -12.938 1 92.31 107 TYR B N 1
ATOM 2332 C CA . TYR B 1 107 ? 4.738 -22.719 -14.148 1 92.31 107 TYR B CA 1
ATOM 2333 C C . TYR B 1 107 ? 5.793 -23.672 -14.688 1 92.31 107 TYR B C 1
ATOM 2335 O O . TYR B 1 107 ? 5.465 -24.75 -15.188 1 92.31 107 TYR B O 1
ATOM 2343 N N . ALA B 1 108 ? 7.055 -23.328 -14.609 1 92.25 108 ALA B N 1
ATOM 2344 C CA . ALA B 1 108 ? 8.148 -24.141 -15.125 1 92.25 108 ALA B CA 1
ATOM 2345 C C . ALA B 1 108 ? 8.281 -25.453 -14.344 1 92.25 108 ALA B C 1
ATOM 2347 O O . ALA B 1 108 ? 8.641 -26.484 -14.906 1 92.25 108 ALA B O 1
ATOM 2348 N N . ASN B 1 109 ? 7.98 -25.391 -13.102 1 89.81 109 ASN B N 1
ATOM 2349 C CA . ASN B 1 109 ? 8.109 -26.562 -12.234 1 89.81 109 ASN B CA 1
ATOM 2350 C C . ASN B 1 109 ? 6.879 -27.453 -12.312 1 89.81 109 ASN B C 1
ATOM 2352 O O . ASN B 1 109 ? 6.844 -28.531 -11.695 1 89.81 109 ASN B O 1
ATOM 2356 N N . ASP B 1 110 ? 5.871 -27.094 -13.062 1 82.56 110 ASP B N 1
ATOM 2357 C CA . ASP B 1 110 ? 4.641 -27.828 -13.305 1 82.56 110 ASP B CA 1
ATOM 2358 C C . ASP B 1 110 ? 3.916 -28.141 -12 1 82.56 110 ASP B C 1
ATOM 2360 O O . ASP B 1 110 ? 3.396 -29.25 -11.82 1 82.56 110 ASP B O 1
ATOM 2364 N N . GLU B 1 111 ? 4.039 -27.25 -11.125 1 82.19 111 GLU B N 1
ATOM 2365 C CA . GLU B 1 111 ? 3.34 -27.406 -9.852 1 82.19 111 GLU B CA 1
ATOM 2366 C C . GLU B 1 111 ? 1.859 -27.062 -9.992 1 82.19 111 GLU B C 1
ATOM 2368 O O . GLU B 1 111 ? 1.479 -26.281 -10.859 1 82.19 111 GLU B O 1
ATOM 2373 N N . SER B 1 112 ? 1.119 -27.734 -9.102 1 90.31 112 SER B N 1
ATOM 2374 C CA . SER B 1 112 ? -0.323 -27.516 -9.102 1 90.31 112 SER B CA 1
ATOM 2375 C C . SER B 1 112 ? -0.673 -26.156 -8.523 1 90.31 112 SER B C 1
ATOM 2377 O O . SER B 1 112 ? -0.475 -25.906 -7.332 1 90.31 112 SER B O 1
ATOM 2379 N N . LEU B 1 113 ? -1.212 -25.297 -9.305 1 95.12 113 LEU B N 1
ATOM 2380 C CA . LEU B 1 113 ? -1.692 -24 -8.82 1 95.12 113 LEU B CA 1
ATOM 2381 C C . LEU B 1 113 ? -2.801 -24.188 -7.789 1 95.12 113 LEU B C 1
ATOM 2383 O O . LEU B 1 113 ? -2.959 -23.375 -6.883 1 95.12 113 LEU B O 1
ATOM 2387 N N . GLU B 1 114 ? -3.514 -25.344 -7.977 1 96.62 114 GLU B N 1
ATOM 2388 C CA . GLU B 1 114 ? -4.613 -25.641 -7.059 1 96.62 114 GLU B CA 1
ATOM 2389 C C . GLU B 1 114 ? -4.117 -25.734 -5.621 1 96.62 114 GLU B C 1
ATOM 2391 O O . GLU B 1 114 ? -4.703 -25.141 -4.715 1 96.62 114 GLU B O 1
ATOM 2396 N N . ASN B 1 115 ? -2.986 -26.438 -5.434 1 96.69 115 ASN B N 1
ATOM 2397 C CA . ASN B 1 115 ? -2.426 -26.609 -4.094 1 96.69 115 ASN B CA 1
ATOM 2398 C C . ASN B 1 115 ? -1.918 -25.297 -3.529 1 96.69 115 ASN B C 1
ATOM 2400 O O . ASN B 1 115 ? -2.115 -25 -2.348 1 96.69 115 ASN B O 1
ATOM 2404 N N . ILE B 1 116 ? -1.305 -24.547 -4.348 1 97.44 116 ILE B N 1
ATOM 2405 C CA . ILE B 1 116 ? -0.78 -23.234 -3.941 1 97.44 116 ILE B CA 1
ATOM 2406 C C . ILE B 1 116 ? -1.929 -22.344 -3.502 1 97.44 116 ILE B C 1
ATOM 2408 O O . ILE B 1 116 ? -1.877 -21.734 -2.426 1 97.44 116 ILE B O 1
ATOM 2412 N N . TYR B 1 117 ? -2.951 -22.312 -4.305 1 98.31 117 TYR B N 1
ATOM 2413 C CA . TYR B 1 117 ? -4.094 -21.453 -4.035 1 98.31 117 TYR B CA 1
ATOM 2414 C C . TYR B 1 117 ? -4.824 -21.891 -2.773 1 98.31 117 TYR B C 1
ATOM 2416 O O . TYR B 1 117 ? -5.227 -21.062 -1.958 1 98.31 117 TYR B O 1
ATOM 2424 N N . ASP B 1 118 ? -5.008 -23.188 -2.582 1 98 118 ASP B N 1
ATOM 2425 C CA . ASP B 1 118 ? -5.684 -23.703 -1.399 1 98 118 ASP B CA 1
ATOM 2426 C C . ASP B 1 118 ? -4.918 -23.344 -0.127 1 98 118 ASP B C 1
ATOM 2428 O O . ASP B 1 118 ? -5.52 -22.953 0.875 1 98 118 ASP B O 1
ATOM 2432 N N . GLN B 1 119 ? -3.621 -23.484 -0.215 1 97.62 119 GLN B N 1
ATOM 2433 C CA . GLN B 1 119 ? -2.807 -23.125 0.943 1 97.62 119 GLN B CA 1
ATOM 2434 C C . GLN B 1 119 ? -2.885 -21.641 1.235 1 97.62 119 GLN B C 1
ATOM 2436 O O . GLN B 1 119 ? -2.969 -21.234 2.396 1 97.62 119 GLN B O 1
ATOM 2441 N N . PHE B 1 120 ? -2.891 -20.875 0.167 1 98.56 120 PHE B N 1
ATOM 2442 C CA . PHE B 1 120 ? -3.039 -19.422 0.328 1 98.56 120 PHE B CA 1
ATOM 2443 C C . PHE B 1 120 ? -4.352 -19.094 1.03 1 98.56 120 PHE B C 1
ATOM 2445 O O . PHE B 1 120 ? -4.375 -18.281 1.959 1 98.56 120 PHE B O 1
ATOM 2452 N N . ILE B 1 121 ? -5.484 -19.672 0.625 1 98.44 121 ILE B N 1
ATOM 2453 C CA . ILE B 1 121 ? -6.797 -19.391 1.194 1 98.44 121 ILE B CA 1
ATOM 2454 C C . ILE B 1 121 ? -6.793 -19.719 2.688 1 98.44 121 ILE B C 1
ATOM 2456 O O . ILE B 1 121 ? -7.379 -18.984 3.488 1 98.44 121 ILE B O 1
ATOM 2460 N N . GLU B 1 122 ? -6.094 -20.781 3.064 1 98.06 122 GLU B N 1
ATOM 2461 C CA . GLU B 1 122 ? -5.977 -21.156 4.473 1 98.06 122 GLU B CA 1
ATOM 2462 C C . GLU B 1 122 ? -5.227 -20.094 5.266 1 98.06 122 GLU B C 1
ATOM 2464 O O . GLU B 1 122 ? -5.66 -19.703 6.352 1 98.06 122 GLU B O 1
ATOM 2469 N N . ILE B 1 123 ? -4.18 -19.641 4.711 1 98.19 123 ILE B N 1
ATOM 2470 C CA . ILE B 1 123 ? -3.357 -18.641 5.379 1 98.19 123 ILE B CA 1
ATOM 2471 C C . ILE B 1 123 ? -4.121 -17.312 5.469 1 98.19 123 ILE B C 1
ATOM 2473 O O . ILE B 1 123 ? -4.098 -16.656 6.504 1 98.19 123 ILE B O 1
ATOM 2477 N N . LYS B 1 124 ? -4.77 -16.953 4.375 1 97.75 124 LYS B N 1
ATOM 2478 C CA . LYS B 1 124 ? -5.57 -15.734 4.348 1 97.75 124 LYS B CA 1
ATOM 2479 C C . LYS B 1 124 ? -6.598 -15.727 5.477 1 97.75 124 LYS B C 1
ATOM 2481 O O . LYS B 1 124 ? -6.785 -14.703 6.145 1 97.75 124 LYS B O 1
ATOM 2486 N N . LYS B 1 125 ? -7.293 -16.844 5.676 1 96.5 125 LYS B N 1
ATOM 2487 C CA . LYS B 1 125 ? -8.281 -16.953 6.746 1 96.5 125 LYS B CA 1
ATOM 2488 C C . LYS B 1 125 ? -7.637 -16.75 8.109 1 96.5 125 LYS B C 1
ATOM 2490 O O . LYS B 1 125 ? -8.164 -16.016 8.953 1 96.5 125 LYS B O 1
ATOM 2495 N N . PHE B 1 126 ? -6.48 -17.375 8.289 1 95.75 126 PHE B N 1
ATOM 2496 C CA . PHE B 1 126 ? -5.73 -17.219 9.531 1 95.75 126 PHE B CA 1
ATOM 2497 C C . PHE B 1 126 ? -5.363 -15.766 9.766 1 95.75 126 PHE B C 1
ATOM 2499 O O . PHE B 1 126 ? -5.559 -15.242 10.867 1 95.75 126 PHE B O 1
ATOM 2506 N N . GLN B 1 127 ? -4.871 -15.031 8.742 1 95.19 127 GLN B N 1
ATOM 2507 C CA . GLN B 1 127 ? -4.469 -13.633 8.836 1 95.19 127 GLN B CA 1
ATOM 2508 C C . GLN B 1 127 ? -5.668 -12.734 9.109 1 95.19 127 GLN B C 1
ATOM 2510 O O . GLN B 1 127 ? -5.57 -11.781 9.891 1 95.19 127 GLN B O 1
ATOM 2515 N N . SER B 1 128 ? -6.738 -13.055 8.43 1 95.69 128 SER B N 1
ATOM 2516 C CA . SER B 1 128 ? -7.957 -12.273 8.609 1 95.69 128 SER B CA 1
ATOM 2517 C C . SER B 1 128 ? -8.422 -12.297 10.062 1 95.69 128 SER B C 1
ATOM 2519 O O . SER B 1 128 ? -8.852 -11.281 10.602 1 95.69 128 SER B O 1
ATOM 2521 N N . ASP B 1 129 ?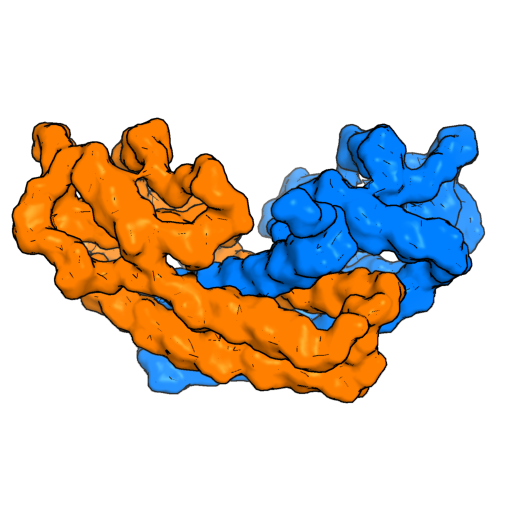 -8.281 -13.438 10.703 1 94.25 129 ASP B N 1
ATOM 2522 C CA . ASP B 1 129 ? -8.703 -13.602 12.094 1 94.25 129 ASP B CA 1
ATOM 2523 C C . ASP B 1 129 ? -7.84 -12.766 13.031 1 94.25 129 ASP B C 1
ATOM 2525 O O . ASP B 1 129 ? -8.281 -12.398 14.125 1 94.25 129 ASP B O 1
ATOM 2529 N N . GLN B 1 130 ? -6.66 -12.422 12.602 1 93.25 130 GLN B N 1
ATOM 2530 C CA . GLN B 1 130 ? -5.727 -11.695 13.453 1 93.25 130 GLN B C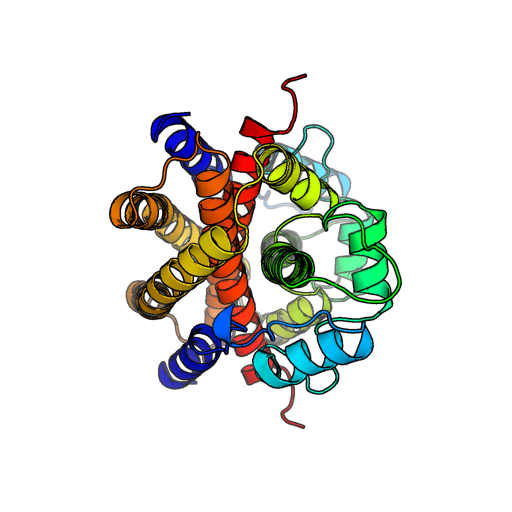A 1
ATOM 2531 C C . GLN B 1 130 ? -5.793 -10.195 13.188 1 93.25 130 GLN B C 1
ATOM 2533 O O . GLN B 1 130 ? -5.281 -9.398 13.977 1 93.25 130 GLN B O 1
ATOM 2538 N N . LEU B 1 131 ? -6.395 -9.828 12.102 1 95.31 131 LEU B N 1
ATOM 2539 C CA . LEU B 1 131 ? -6.348 -8.438 11.656 1 95.31 131 LEU B CA 1
ATOM 2540 C C . LEU B 1 131 ? -7.137 -7.535 12.594 1 95.31 131 LEU B C 1
ATOM 2542 O O . LEU B 1 131 ? -6.664 -6.461 12.977 1 95.31 131 LEU B O 1
ATOM 2546 N N . LYS B 1 132 ? -8.406 -8 12.977 1 95.31 132 LYS B N 1
ATOM 2547 C CA . LYS B 1 132 ? -9.258 -7.168 13.82 1 95.31 132 LYS B CA 1
ATOM 2548 C C . LYS B 1 132 ? -8.578 -6.855 15.148 1 95.31 132 LYS B C 1
ATOM 2550 O O . LYS B 1 132 ? -8.445 -5.688 15.523 1 95.31 132 LYS B O 1
ATOM 2555 N N . PRO B 1 133 ? -8.008 -7.867 15.883 1 94.31 133 PRO B N 1
ATOM 2556 C CA . PRO B 1 133 ? -7.297 -7.551 17.125 1 94.31 133 PRO B CA 1
ATOM 2557 C C . PRO B 1 133 ? -6.102 -6.629 16.891 1 94.31 133 PRO B C 1
ATOM 2559 O O . PRO B 1 133 ? -5.793 -5.797 17.75 1 94.31 133 PRO B O 1
ATOM 2562 N N . LEU B 1 134 ? -5.438 -6.754 15.758 1 92.81 134 LEU B N 1
ATOM 2563 C CA . LEU B 1 134 ? -4.285 -5.91 15.453 1 92.81 134 LEU B CA 1
ATOM 2564 C C . LEU B 1 134 ? -4.699 -4.449 15.32 1 92.81 134 LEU B C 1
ATOM 2566 O O . LEU B 1 134 ? -4.086 -3.566 15.914 1 92.81 134 LEU B O 1
ATOM 2570 N N . VAL B 1 135 ? -5.73 -4.168 14.602 1 95.12 135 VAL B N 1
ATOM 2571 C CA . VAL B 1 135 ? -6.207 -2.811 14.359 1 95.12 135 VAL B CA 1
ATOM 2572 C C . VAL B 1 135 ? -6.75 -2.211 15.656 1 95.12 135 VAL B C 1
ATOM 2574 O O . VAL B 1 135 ? -6.422 -1.076 16 1 95.12 135 VAL B O 1
ATOM 2577 N N . LEU B 1 136 ? -7.566 -3.037 16.359 1 94.25 136 LEU B N 1
ATOM 2578 C CA . LEU B 1 136 ? -8.195 -2.527 17.578 1 94.25 136 LEU B CA 1
ATOM 2579 C C . LEU B 1 136 ? -7.16 -2.266 18.656 1 94.25 136 LEU B C 1
ATOM 2581 O O . LEU B 1 136 ? -7.309 -1.339 19.453 1 94.25 136 LEU B O 1
ATOM 2585 N N . LYS B 1 137 ? -6.051 -3.047 18.703 1 92.81 137 LYS B N 1
ATOM 2586 C CA . LYS B 1 137 ? -4.961 -2.811 19.641 1 92.81 137 LYS B CA 1
ATOM 2587 C C . LYS B 1 137 ? -4.355 -1.423 19.453 1 92.81 137 LYS B C 1
ATOM 2589 O O . LYS B 1 137 ? -4.086 -0.717 20.422 1 92.81 137 LYS B O 1
ATOM 2594 N N . THR B 1 138 ? -4.148 -1.031 18.203 1 93.62 138 THR B N 1
ATOM 2595 C CA . THR B 1 138 ? -3.607 0.291 17.906 1 93.62 138 THR B CA 1
ATOM 2596 C C . THR B 1 138 ? -4.57 1.383 18.359 1 93.62 138 THR B C 1
ATOM 2598 O O . THR B 1 138 ? -4.156 2.359 18.984 1 93.62 138 THR B O 1
ATOM 2601 N N . VAL B 1 139 ? -5.84 1.209 18.125 1 94.69 139 VAL B N 1
ATOM 2602 C CA . VAL B 1 139 ? -6.867 2.172 18.5 1 94.69 139 VAL B CA 1
ATOM 2603 C C . VAL B 1 139 ? -6.891 2.334 20.016 1 94.69 139 VAL B C 1
ATOM 2605 O O . VAL B 1 139 ? -6.941 3.457 20.531 1 94.69 139 VAL B O 1
ATOM 2608 N N . GLU B 1 140 ? -6.816 1.206 20.672 1 94.44 140 GLU B N 1
ATOM 2609 C CA . GLU B 1 140 ? -6.863 1.209 22.125 1 94.44 140 GLU B CA 1
ATOM 2610 C C . GLU B 1 140 ? -5.605 1.837 22.719 1 94.44 140 GLU B C 1
ATOM 2612 O O . GLU B 1 140 ? -5.688 2.676 23.625 1 94.44 140 GLU B O 1
ATOM 2617 N N . ASN B 1 141 ? -4.441 1.461 22.234 1 95.5 141 ASN B N 1
ATOM 2618 C CA . ASN B 1 141 ? -3.164 1.93 22.766 1 95.5 141 ASN B CA 1
ATOM 2619 C C . ASN B 1 141 ? -3.018 3.441 22.625 1 95.5 141 ASN B C 1
ATOM 2621 O O . ASN B 1 141 ? -2.395 4.094 23.469 1 95.5 141 ASN B O 1
ATOM 2625 N N . PHE B 1 142 ? -3.637 3.979 21.625 1 96.44 142 PHE B N 1
ATOM 2626 C CA . PHE B 1 142 ? -3.445 5.398 21.359 1 96.44 142 PHE B CA 1
ATOM 2627 C C . PHE B 1 142 ? -4.738 6.172 21.578 1 96.44 142 PHE B C 1
ATOM 2629 O O . PHE B 1 142 ? -4.828 7.355 21.25 1 96.44 142 PHE B O 1
ATOM 2636 N N . ASN B 1 143 ? -5.73 5.484 22.156 1 95.75 143 ASN B N 1
ATOM 2637 C CA . ASN B 1 143 ? -7.012 6.082 22.516 1 95.75 143 ASN B CA 1
ATOM 2638 C C . ASN B 1 143 ? -7.605 6.875 21.359 1 95.75 143 ASN B C 1
ATOM 2640 O O . ASN B 1 143 ? -8 8.031 21.516 1 95.75 143 ASN B O 1
ATOM 2644 N N . LEU B 1 144 ? -7.648 6.254 20.156 1 96 144 LEU B N 1
ATOM 2645 C CA . LEU B 1 144 ? -8.164 6.906 18.953 1 96 144 LEU B CA 1
ATOM 2646 C C . LEU B 1 144 ? -9.688 6.859 18.922 1 96 144 LEU B C 1
ATOM 2648 O O . LEU B 1 144 ? -10.281 5.832 19.25 1 96 144 LEU B O 1
ATOM 2652 N N . ASP B 1 145 ? -10.281 7.961 18.625 1 95.19 145 ASP B N 1
ATOM 2653 C CA . ASP B 1 145 ? -11.727 8.094 18.422 1 95.19 145 ASP B CA 1
ATOM 2654 C C . ASP B 1 145 ? -12.062 8.312 16.953 1 95.19 145 ASP B C 1
ATOM 2656 O O . ASP B 1 145 ? -11.992 9.438 16.453 1 95.19 145 ASP B O 1
ATOM 2660 N N . ILE B 1 146 ? -12.609 7.387 16.266 1 94.44 146 ILE B N 1
ATOM 2661 C CA . ILE B 1 146 ? -12.852 7.395 14.836 1 94.44 146 ILE B CA 1
ATOM 2662 C C . ILE B 1 146 ? -13.938 8.422 14.5 1 94.44 146 ILE B C 1
ATOM 2664 O O . ILE B 1 146 ? -14.062 8.844 13.352 1 94.44 146 ILE B O 1
ATOM 2668 N N . ASP B 1 147 ? -14.734 8.789 15.492 1 94.25 147 ASP B N 1
ATOM 2669 C CA . ASP B 1 147 ? -15.797 9.758 15.242 1 94.25 147 ASP B CA 1
ATOM 2670 C C . ASP B 1 147 ? -15.242 11.18 15.188 1 94.25 147 ASP B C 1
ATOM 2672 O O . ASP B 1 147 ? -15.914 12.102 14.727 1 94.25 147 ASP 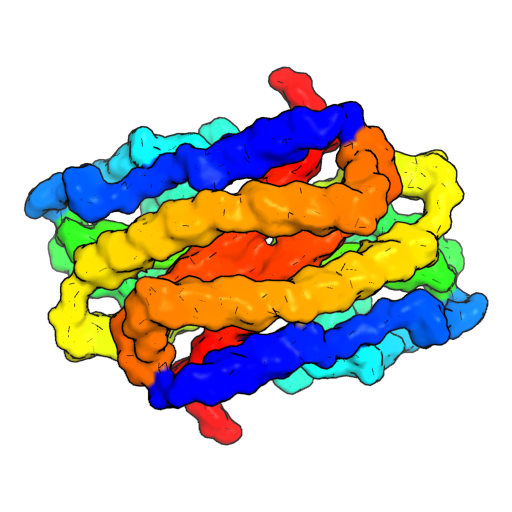B O 1
ATOM 2676 N N . ASN B 1 148 ? -14.039 11.328 15.781 1 94.81 148 ASN B N 1
ATOM 2677 C CA . ASN B 1 148 ? -13.344 12.609 15.695 1 94.81 148 ASN B CA 1
ATOM 2678 C C . ASN B 1 148 ? -12.57 12.742 14.391 1 94.81 148 ASN B C 1
ATOM 2680 O O . ASN B 1 148 ? -11.773 11.867 14.047 1 94.81 148 ASN B O 1
ATOM 2684 N N . ASP B 1 149 ? -12.75 13.844 13.672 1 95.12 149 ASP B N 1
ATOM 2685 C CA . ASP B 1 149 ? -12.172 14.023 12.344 1 95.12 149 ASP B CA 1
ATOM 2686 C C . ASP B 1 149 ? -10.656 13.875 12.375 1 95.12 149 ASP B C 1
ATOM 2688 O O . ASP B 1 149 ? -10.07 13.188 11.531 1 95.12 149 ASP B O 1
ATOM 2692 N N . ASN B 1 150 ? -10.016 14.477 13.328 1 96.56 150 ASN B N 1
ATOM 2693 C CA . ASN B 1 150 ? -8.562 14.445 13.422 1 96.56 150 ASN B CA 1
ATOM 2694 C C . ASN B 1 150 ? -8.055 13.031 13.703 1 96.56 150 ASN B C 1
ATOM 2696 O O . ASN B 1 150 ? -7.133 12.555 13.039 1 96.56 150 ASN B O 1
ATOM 2700 N N . GLN B 1 151 ? -8.672 12.383 14.648 1 96.25 151 GLN B N 1
ATOM 2701 C CA . GLN B 1 151 ? -8.25 11.039 15.039 1 96.25 151 GLN B CA 1
ATOM 2702 C C . GLN B 1 151 ? -8.609 10.016 13.969 1 96.25 151 GLN B C 1
ATOM 2704 O O . GLN B 1 151 ? -7.891 9.031 13.781 1 96.25 151 GLN B O 1
ATOM 2709 N N . ARG B 1 152 ? -9.727 10.312 13.234 1 96.56 152 ARG B N 1
ATOM 2710 C CA . ARG B 1 152 ? -10.078 9.477 12.086 1 96.56 152 ARG B CA 1
ATOM 2711 C C . ARG B 1 152 ? -9 9.547 11.008 1 96.56 152 ARG B C 1
ATOM 2713 O O . ARG B 1 152 ? -8.594 8.523 10.453 1 96.56 152 ARG B O 1
ATOM 2720 N N . LEU B 1 153 ? -8.516 10.766 10.758 1 97.88 153 LEU B N 1
ATOM 2721 C CA . LEU B 1 153 ? -7.43 10.945 9.797 1 97.88 153 LEU B CA 1
ATOM 2722 C C . LEU B 1 153 ? -6.176 10.195 10.242 1 97.88 153 LEU B C 1
ATOM 2724 O O . LEU B 1 153 ? -5.547 9.492 9.445 1 97.88 153 LEU B O 1
ATOM 2728 N N . ILE B 1 154 ? -5.852 10.312 11.508 1 98.25 154 ILE B N 1
ATOM 2729 C CA . ILE B 1 154 ? -4.68 9.633 12.055 1 98.25 154 ILE B CA 1
ATOM 2730 C C . ILE B 1 154 ? -4.824 8.125 11.859 1 98.25 154 ILE B C 1
ATOM 2732 O O . ILE B 1 154 ? -3.873 7.453 11.461 1 98.25 154 ILE B O 1
ATOM 2736 N N . SER B 1 155 ? -6.047 7.574 12.125 1 97.81 155 SER B N 1
ATOM 2737 C CA . SER B 1 155 ? -6.324 6.152 11.969 1 97.81 155 SER B CA 1
ATOM 2738 C C . SER B 1 155 ? -6.156 5.719 10.516 1 97.81 155 SER B C 1
ATOM 2740 O O . SER B 1 155 ? -5.539 4.688 10.234 1 97.81 155 SER B O 1
ATOM 2742 N N . ILE B 1 156 ? -6.66 6.551 9.633 1 98.44 156 ILE B N 1
ATOM 2743 C CA . ILE B 1 156 ? -6.574 6.27 8.203 1 98.44 156 ILE B CA 1
ATOM 2744 C C . ILE B 1 156 ? -5.113 6.27 7.758 1 98.44 156 ILE B C 1
ATOM 2746 O O . ILE B 1 156 ? -4.68 5.371 7.031 1 98.44 156 ILE B O 1
ATOM 2750 N N . MET B 1 157 ? -4.352 7.176 8.25 1 98.69 157 MET B N 1
ATOM 2751 C CA . MET B 1 157 ? -2.932 7.262 7.93 1 98.69 157 MET B CA 1
ATOM 2752 C C . MET B 1 157 ? -2.18 6.039 8.453 1 98.69 157 MET B C 1
ATOM 2754 O O . MET B 1 157 ? -1.352 5.465 7.746 1 98.69 157 MET B O 1
ATOM 2758 N N . ALA B 1 158 ? -2.486 5.691 9.672 1 98.12 158 ALA B N 1
ATOM 2759 C CA . ALA B 1 158 ? -1.812 4.562 10.305 1 98.12 158 ALA B CA 1
ATOM 2760 C C . ALA B 1 158 ? -2.072 3.268 9.539 1 98.12 158 ALA B C 1
ATOM 2762 O O . ALA B 1 158 ? -1.14 2.52 9.242 1 98.12 158 ALA B O 1
ATOM 2763 N N . LEU B 1 159 ? -3.314 2.988 9.211 1 98.31 159 LEU B N 1
ATOM 2764 C CA . LEU B 1 159 ? -3.676 1.781 8.477 1 98.31 159 LEU B CA 1
ATOM 2765 C C . LEU B 1 159 ? -3.068 1.795 7.074 1 98.31 159 LEU B C 1
ATOM 2767 O O . LEU B 1 159 ? -2.604 0.763 6.586 1 98.31 159 LEU B O 1
ATOM 2771 N N . SER B 1 160 ? -3.055 2.986 6.453 1 98.62 160 SER B N 1
ATOM 2772 C CA . SER B 1 160 ? -2.469 3.125 5.125 1 98.62 160 SER B CA 1
ATOM 2773 C C . SER B 1 160 ? -0.971 2.84 5.148 1 98.62 160 SER B C 1
ATOM 2775 O O . SER B 1 160 ? -0.443 2.191 4.242 1 98.62 160 SER B O 1
ATOM 2777 N N . SER B 1 161 ? -0.321 3.328 6.18 1 98.06 161 SER B N 1
ATOM 2778 C CA . SER B 1 161 ? 1.118 3.109 6.273 1 98.06 161 SER B CA 1
ATOM 2779 C C . SER B 1 161 ? 1.442 1.632 6.465 1 98.06 161 SER B C 1
ATOM 2781 O O . SER B 1 161 ? 2.424 1.13 5.91 1 98.06 161 SER B O 1
ATOM 2783 N N . LEU B 1 162 ? 0.609 0.959 7.207 1 97.56 162 LEU B N 1
ATOM 2784 C CA . LEU B 1 162 ? 0.787 -0.477 7.395 1 97.56 162 LEU B CA 1
ATOM 2785 C C . LEU B 1 162 ? 0.578 -1.227 6.082 1 97.56 162 LEU B C 1
ATOM 2787 O O . LEU B 1 162 ? 1.361 -2.113 5.738 1 97.56 162 LEU B O 1
ATOM 2791 N N . SER B 1 163 ? -0.469 -0.862 5.352 1 98.31 163 SER B N 1
ATOM 2792 C CA . SER B 1 163 ? -0.724 -1.439 4.035 1 98.31 163 SER B CA 1
ATOM 2793 C C . SER B 1 163 ? 0.46 -1.226 3.098 1 98.31 163 SER B C 1
ATOM 2795 O O . SER B 1 163 ? 0.906 -2.16 2.43 1 98.31 163 SER B O 1
ATOM 2797 N N . ASN B 1 164 ? 1.005 -0.081 3.146 1 98 164 ASN B N 1
ATOM 2798 C CA . ASN B 1 164 ? 2.137 0.252 2.287 1 98 164 ASN B CA 1
ATOM 2799 C C . ASN B 1 164 ? 3.377 -0.558 2.656 1 98 164 ASN B C 1
ATOM 2801 O O . ASN B 1 164 ? 4.125 -0.992 1.776 1 98 164 ASN B O 1
ATOM 2805 N N . GLN B 1 165 ? 3.6 -0.68 3.885 1 98.31 165 GLN B N 1
ATOM 2806 C CA . GLN B 1 165 ? 4.773 -1.438 4.305 1 98.31 165 GLN B CA 1
ATOM 2807 C C . GLN B 1 165 ? 4.668 -2.898 3.877 1 98.31 165 GLN B C 1
ATOM 2809 O O . GLN B 1 165 ? 5.656 -3.496 3.443 1 98.31 165 GLN B O 1
ATOM 2814 N N . LEU B 1 166 ? 3.48 -3.482 4.043 1 98.31 166 LEU B N 1
ATOM 2815 C CA . LEU B 1 166 ? 3.277 -4.848 3.564 1 98.31 166 LEU B CA 1
ATOM 2816 C C . LEU B 1 166 ? 3.568 -4.949 2.072 1 98.31 166 LEU B C 1
ATOM 2818 O O . LEU B 1 166 ? 4.25 -5.879 1.63 1 98.31 166 LEU B O 1
ATOM 2822 N N . THR B 1 167 ? 3.076 -3.951 1.276 1 98.5 167 THR B N 1
ATOM 2823 C CA . THR B 1 167 ? 3.334 -3.902 -0.159 1 98.5 167 THR B CA 1
ATOM 2824 C C . THR B 1 167 ? 4.832 -3.789 -0.435 1 98.5 167 THR B C 1
ATOM 2826 O O . THR B 1 167 ? 5.359 -4.473 -1.316 1 98.5 167 THR B O 1
ATOM 2829 N N . ASN B 1 168 ? 5.504 -3.004 0.355 1 98.12 168 ASN B N 1
ATOM 2830 C CA . ASN B 1 168 ? 6.941 -2.832 0.162 1 98.12 168 ASN B CA 1
ATOM 2831 C C . ASN B 1 168 ? 7.707 -4.113 0.471 1 98.12 168 ASN B C 1
ATOM 2833 O O . ASN B 1 168 ? 8.727 -4.398 -0.156 1 98.12 168 ASN B O 1
ATOM 2837 N N . ILE B 1 169 ? 7.238 -4.875 1.43 1 98.44 169 ILE B N 1
ATOM 2838 C CA . ILE B 1 169 ? 7.871 -6.152 1.734 1 98.44 169 ILE B CA 1
ATOM 2839 C C . ILE B 1 169 ? 7.703 -7.105 0.552 1 98.44 169 ILE B C 1
ATOM 2841 O O . ILE B 1 169 ? 8.664 -7.766 0.139 1 98.44 169 ILE B O 1
ATOM 2845 N N . VAL B 1 170 ? 6.492 -7.168 -0.01 1 98.38 170 VAL B N 1
ATOM 2846 C CA . VAL B 1 170 ? 6.234 -7.992 -1.185 1 98.38 170 VAL B CA 1
ATOM 2847 C C . VAL B 1 170 ? 7.18 -7.594 -2.316 1 98.38 170 VAL B C 1
ATOM 2849 O O . VAL B 1 170 ? 7.824 -8.453 -2.924 1 98.38 170 VAL B O 1
ATOM 2852 N N . GLN B 1 171 ? 7.324 -6.289 -2.566 1 97.88 171 GLN B N 1
ATOM 2853 C CA . GLN B 1 171 ? 8.211 -5.777 -3.609 1 97.88 171 GLN B CA 1
ATOM 2854 C C . GLN B 1 171 ? 9.664 -6.121 -3.316 1 97.88 171 GLN B C 1
ATOM 2856 O O . GLN B 1 171 ? 10.43 -6.438 -4.23 1 97.88 171 GLN B O 1
ATOM 2861 N N . GLY B 1 172 ? 10.016 -6.043 -2.025 1 97.19 172 GLY B N 1
ATOM 2862 C CA . GLY B 1 172 ? 11.359 -6.445 -1.631 1 97.19 172 GLY B CA 1
ATOM 2863 C C . GLY B 1 172 ? 11.656 -7.902 -1.93 1 97.19 172 GLY B C 1
ATOM 2864 O O . GLY B 1 172 ? 12.758 -8.234 -2.369 1 97.19 172 GLY B O 1
ATOM 2865 N N . ILE B 1 173 ? 10.703 -8.781 -1.644 1 97.56 173 ILE B N 1
ATOM 2866 C CA . ILE B 1 173 ? 10.852 -10.195 -1.958 1 97.56 173 ILE B CA 1
ATOM 2867 C C . ILE B 1 173 ? 11.055 -10.375 -3.461 1 97.56 173 ILE B C 1
ATOM 2869 O O . ILE B 1 173 ? 11.977 -11.07 -3.895 1 97.56 173 ILE B O 1
ATOM 2873 N N . ILE B 1 174 ? 10.203 -9.672 -4.266 1 97.44 174 ILE B N 1
ATOM 2874 C CA . ILE B 1 174 ? 10.258 -9.781 -5.719 1 97.44 174 ILE B CA 1
ATOM 2875 C C . ILE B 1 174 ? 11.609 -9.289 -6.223 1 97.44 174 ILE B C 1
ATOM 2877 O O . ILE B 1 174 ? 12.258 -9.945 -7.039 1 97.44 174 ILE B O 1
ATOM 2881 N N . ASP B 1 175 ? 12.078 -8.156 -5.703 1 96.38 175 ASP B N 1
ATOM 2882 C CA . ASP B 1 175 ? 13.352 -7.586 -6.141 1 96.38 175 ASP B CA 1
ATOM 2883 C C . ASP B 1 175 ? 14.516 -8.516 -5.809 1 96.38 175 ASP B C 1
ATOM 2885 O O . ASP B 1 175 ? 15.477 -8.609 -6.578 1 96.38 175 ASP B O 1
ATOM 2889 N N . ASN B 1 176 ? 14.422 -9.148 -4.711 1 94.94 176 ASN B N 1
ATOM 2890 C CA . ASN B 1 176 ? 15.516 -10 -4.246 1 94.94 176 ASN B CA 1
ATOM 2891 C C . ASN B 1 176 ? 15.609 -11.281 -5.07 1 94.94 176 ASN B C 1
ATOM 2893 O O . ASN B 1 176 ? 16.703 -11.797 -5.297 1 94.94 176 ASN B O 1
ATOM 2897 N N . TYR B 1 177 ? 14.484 -11.75 -5.539 1 94.56 177 TYR B N 1
ATOM 2898 C CA . TYR B 1 177 ? 14.492 -13.086 -6.137 1 94.56 177 TYR B CA 1
ATOM 2899 C C . TYR B 1 177 ? 14.32 -13 -7.648 1 94.56 177 TYR B C 1
ATOM 2901 O O . TYR B 1 177 ? 14.648 -13.945 -8.367 1 94.56 177 TYR B O 1
ATOM 2909 N N . TYR B 1 178 ? 13.812 -11.891 -8.195 1 93.31 178 TYR B N 1
ATOM 2910 C CA . TYR B 1 178 ? 13.445 -11.891 -9.602 1 93.31 178 TYR B CA 1
ATOM 2911 C C . TYR B 1 178 ? 14.141 -10.75 -10.344 1 93.31 178 TYR B C 1
ATOM 2913 O O . TYR B 1 178 ? 14.109 -10.695 -11.578 1 93.31 178 TYR B O 1
ATOM 2921 N N . ILE B 1 179 ? 14.453 -9.633 -9.773 1 80.69 179 ILE B N 1
ATOM 2922 C CA . ILE B 1 179 ? 15.141 -8.555 -10.469 1 80.69 179 ILE B CA 1
ATOM 2923 C C . ILE B 1 179 ? 16.641 -8.789 -10.422 1 80.69 179 ILE B C 1
ATOM 2925 O O . ILE B 1 179 ? 17.203 -9.102 -9.367 1 80.69 179 ILE B O 1
ATOM 2929 N N . GLU B 1 180 ? 17.172 -9.367 -11.469 1 62.5 180 GLU B N 1
ATOM 2930 C CA . GLU B 1 180 ? 18.609 -9.594 -11.617 1 62.5 180 GLU B CA 1
ATOM 2931 C C . GLU B 1 180 ? 19.406 -8.391 -11.133 1 62.5 180 GLU B C 1
ATOM 2933 O O . GLU B 1 180 ? 19.047 -7.242 -11.391 1 62.5 180 GLU B O 1
ATOM 2938 N N . SER B 1 181 ? 19.969 -8.531 -9.805 1 46.44 181 SER B N 1
ATOM 2939 C CA . SER B 1 181 ? 21.016 -7.59 -9.438 1 46.44 181 SER B CA 1
ATOM 2940 C C . SER B 1 181 ? 21.844 -7.176 -10.656 1 46.44 181 SER B C 1
ATOM 2942 O O . SER B 1 181 ? 22.391 -8.023 -11.359 1 46.44 181 SER B O 1
ATOM 2944 N N . GLU B 1 182 ? 21.25 -6.238 -11.367 1 36.06 182 GLU B N 1
ATOM 2945 C CA . GLU B 1 182 ? 22.328 -5.789 -12.234 1 36.06 182 GLU B CA 1
ATOM 2946 C C . GLU B 1 182 ? 23.578 -5.43 -11.414 1 36.06 182 GLU B C 1
ATOM 2948 O O . GLU B 1 182 ? 23.453 -4.824 -10.344 1 36.06 182 GLU B O 1
#